Protein AF-M0KXE2-F1 (afdb_monomer_lite)

Sequence (185 aa):
MSGYRAAFRSIYHDYIGEPDKERDIYVGFGLFFAGITLTIVGFCLFLYSNVLESGSPLYWQIREVALVVGFVGLPSVLLSVVVLLPVGFKTRVVSGAGTLFCLAATIILVDVFPYAWTTSEGINGSVWTISVYATGLVTVVASTGAALVAHYLERATTSSESAEAVESSESESESVSKADVDSDI

Organism: NCBI:txid662475

Radius of gyration: 27.33 Å; chains: 1; bounding box: 71×36×96 Å

Foldseek 3Di:
DPVVVVVVVVVCCVVDPPDPLVVLLCLLVVLQVQLVVLLVQLVVLCVVLVVDDPPDPVSQVSNLSSVLSNLLSVLSNLLSLVSNDPFDPVLNVQSVQLSVLSVVLSVLSVVCPPPQCADPDDDRSVVVSVVSSVSSVCSSVVSSVVRVVVVVVVVVVVVVVVVVVVVVVVVVVVVVVVVVVVVPD

InterPro do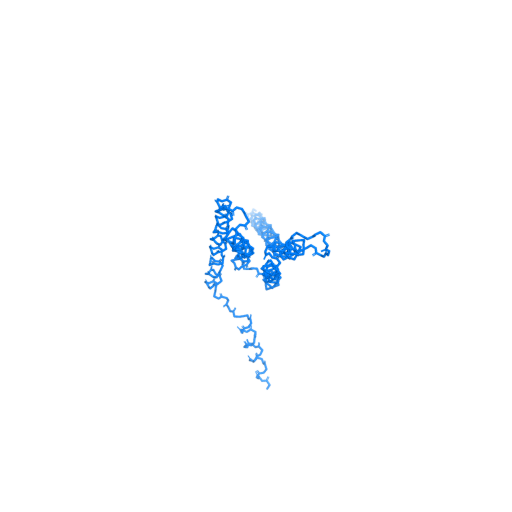mains:
  IPR055563 Cell division protein A, N-terminal domain [PF23600] (9-156)

Structure (mmCIF, N/CA/C/O backbone):
data_AF-M0KXE2-F1
#
_entry.id   AF-M0KXE2-F1
#
loop_
_atom_site.group_PDB
_atom_site.id
_atom_site.type_symbol
_atom_site.label_atom_id
_atom_site.label_alt_id
_atom_site.label_comp_id
_atom_site.label_asym_id
_atom_site.label_entity_id
_atom_site.label_seq_id
_atom_site.pdbx_PDB_ins_code
_atom_site.Cartn_x
_atom_site.Cartn_y
_atom_site.Cartn_z
_atom_site.occupancy
_atom_site.B_iso_or_equiv
_atom_site.auth_seq_id
_atom_site.auth_comp_id
_atom_site.auth_asym_id
_atom_site.auth_atom_id
_atom_site.pdbx_PDB_model_num
ATOM 1 N N . MET A 1 1 ? -48.222 -12.127 13.840 1.00 52.78 1 MET A N 1
ATOM 2 C CA . MET A 1 1 ? -47.319 -11.041 13.383 1.00 52.78 1 MET A CA 1
ATOM 3 C C . MET A 1 1 ? -45.970 -11.035 14.138 1.00 52.78 1 MET A C 1
ATOM 5 O O . MET A 1 1 ? -45.461 -9.972 14.462 1.00 52.78 1 MET A O 1
ATOM 9 N N . SER A 1 2 ? -45.346 -12.194 14.413 1.00 58.25 2 SER A N 1
ATOM 10 C CA . SER A 1 2 ? -44.085 -12.281 15.191 1.00 58.25 2 SER A CA 1
ATOM 11 C C . SER A 1 2 ? -42.835 -12.629 14.363 1.00 58.25 2 SER A C 1
ATOM 13 O O . SER A 1 2 ? -41.725 -12.484 14.866 1.00 58.25 2 SER A O 1
ATOM 15 N N . GLY A 1 3 ? -42.983 -13.032 13.093 1.00 61.50 3 GLY A N 1
ATOM 16 C CA . GLY A 1 3 ? -41.858 -13.467 12.248 1.00 61.50 3 GLY A CA 1
ATOM 17 C C . GLY A 1 3 ? -40.937 -12.337 11.772 1.00 61.50 3 GLY A C 1
ATOM 18 O O . GLY A 1 3 ? -39.724 -12.513 11.718 1.00 61.50 3 GLY A O 1
ATOM 19 N N . TYR A 1 4 ? -41.482 -11.142 11.513 1.00 65.50 4 TYR A N 1
ATOM 20 C CA . TYR A 1 4 ? -40.691 -10.010 11.009 1.00 65.50 4 TYR A CA 1
ATOM 21 C C . TYR A 1 4 ? -39.664 -9.495 12.021 1.00 65.50 4 TYR A C 1
ATOM 23 O O . TYR A 1 4 ? -38.564 -9.127 11.635 1.00 65.50 4 TYR A O 1
ATOM 31 N N . ARG A 1 5 ? -39.978 -9.521 13.323 1.00 66.44 5 ARG A N 1
ATOM 32 C CA . ARG A 1 5 ? -39.042 -9.097 14.379 1.00 66.44 5 ARG A CA 1
ATOM 33 C C . ARG A 1 5 ? -37.873 -10.067 14.558 1.00 66.44 5 ARG A C 1
ATOM 35 O O . ARG A 1 5 ? -36.781 -9.626 14.899 1.00 66.44 5 ARG A O 1
ATOM 42 N N . ALA A 1 6 ? -38.095 -11.360 14.322 1.00 65.56 6 ALA A N 1
ATOM 43 C CA . ALA A 1 6 ? -37.052 -12.380 14.386 1.00 65.56 6 ALA A CA 1
ATOM 44 C C . ALA A 1 6 ? -36.114 -12.301 13.174 1.00 65.56 6 ALA A C 1
ATOM 46 O O . ALA A 1 6 ? -34.904 -12.332 13.355 1.00 65.56 6 ALA A O 1
ATOM 47 N N . ALA A 1 7 ? -36.659 -12.091 11.972 1.00 71.19 7 ALA A N 1
ATOM 48 C CA . ALA A 1 7 ? -35.863 -11.877 10.763 1.00 71.19 7 ALA A CA 1
ATOM 49 C C . ALA A 1 7 ? -35.069 -10.560 10.815 1.00 71.19 7 ALA A C 1
ATOM 51 O O . ALA A 1 7 ? -33.906 -10.516 10.433 1.00 71.19 7 ALA A O 1
ATOM 52 N N . PHE A 1 8 ? -35.657 -9.486 11.356 1.00 66.44 8 PHE A N 1
ATOM 53 C CA . PHE A 1 8 ? -34.925 -8.232 11.550 1.00 66.44 8 PHE A CA 1
ATOM 54 C C . PHE A 1 8 ? -33.814 -8.382 12.590 1.00 66.44 8 PHE A C 1
ATOM 56 O O . PHE A 1 8 ? -32.735 -7.840 12.405 1.00 66.44 8 PHE A O 1
ATOM 63 N N . ARG A 1 9 ? -34.053 -9.141 13.669 1.00 63.09 9 ARG A N 1
ATOM 64 C CA . ARG A 1 9 ? -33.033 -9.441 14.679 1.00 63.09 9 ARG A CA 1
ATOM 65 C C . ARG A 1 9 ? -31.929 -10.339 14.124 1.00 63.09 9 ARG A C 1
ATOM 67 O O . ARG A 1 9 ? -30.783 -10.101 14.464 1.00 63.09 9 ARG A O 1
ATOM 74 N N . SER A 1 10 ? -32.242 -11.321 13.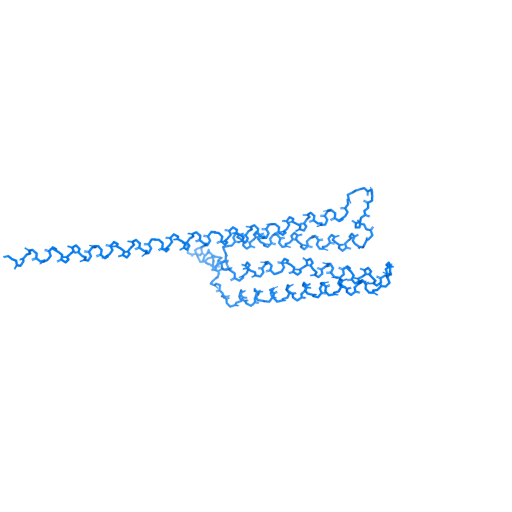276 1.00 64.94 10 SER A N 1
ATOM 75 C CA . SER A 1 10 ? -31.222 -12.169 12.650 1.00 64.94 10 SER A CA 1
ATOM 76 C C . SER A 1 10 ? -30.396 -11.390 11.637 1.00 64.94 10 SER A C 1
ATOM 78 O O . SER A 1 10 ? -29.191 -11.538 11.639 1.00 64.94 10 SER A O 1
ATOM 80 N N . ILE A 1 11 ? -31.004 -10.493 10.853 1.00 64.75 11 ILE A N 1
ATOM 81 C CA . ILE A 1 11 ? -30.277 -9.593 9.943 1.00 64.75 11 ILE A CA 1
ATOM 82 C C . ILE A 1 11 ? -29.440 -8.581 10.733 1.00 64.75 11 ILE A C 1
ATOM 84 O O . ILE A 1 11 ? -28.300 -8.312 10.373 1.00 64.75 11 ILE A O 1
ATOM 88 N N . TYR A 1 12 ? -29.974 -8.048 11.835 1.00 51.84 12 TYR A N 1
ATOM 89 C CA . TYR A 1 12 ? -29.231 -7.165 12.733 1.00 51.84 12 TYR A CA 1
ATOM 90 C C . TYR A 1 12 ? -28.052 -7.906 13.371 1.00 51.84 12 TYR A C 1
ATOM 92 O O . TYR A 1 12 ? -26.977 -7.345 13.428 1.00 51.84 12 TYR A O 1
ATOM 100 N N . HIS A 1 13 ? -28.208 -9.168 13.772 1.00 57.84 13 HIS A N 1
ATOM 101 C CA . HIS A 1 13 ? -27.151 -9.989 14.373 1.00 57.84 13 HIS A CA 1
ATOM 102 C C . HIS A 1 13 ? -26.169 -10.587 13.340 1.00 57.84 13 HIS A C 1
ATOM 104 O O . HIS A 1 13 ? -25.034 -10.886 13.694 1.00 57.84 13 HIS A O 1
ATOM 110 N N . ASP A 1 14 ? -26.573 -10.736 12.074 1.00 60.03 14 ASP A N 1
ATOM 111 C CA . ASP A 1 14 ? -25.697 -11.122 10.952 1.00 60.03 14 ASP A CA 1
ATOM 112 C C . ASP A 1 14 ? -24.805 -9.954 10.511 1.00 60.03 14 ASP A C 1
ATOM 114 O O . ASP A 1 14 ? -23.656 -10.153 10.128 1.00 60.03 14 ASP A O 1
ATOM 118 N N . TYR A 1 15 ? -25.320 -8.719 10.570 1.00 51.62 15 TYR A N 1
ATOM 119 C CA . TYR A 1 15 ? -24.557 -7.511 10.225 1.00 51.62 15 TYR A CA 1
ATOM 120 C C . TYR A 1 15 ? -23.844 -6.874 11.428 1.00 51.62 15 TYR A C 1
ATOM 122 O O . TYR A 1 15 ? -22.839 -6.185 11.263 1.00 51.62 15 TYR A O 1
ATOM 130 N N . ILE A 1 16 ? -24.372 -7.094 12.631 1.00 52.53 16 ILE A N 1
ATOM 131 C CA . ILE A 1 16 ? -23.887 -6.608 13.930 1.00 52.53 16 ILE A CA 1
ATOM 132 C C . ILE A 1 16 ? -23.747 -7.842 14.827 1.00 52.53 16 ILE A C 1
ATOM 134 O O . ILE A 1 16 ? -24.373 -7.970 15.876 1.00 52.53 16 ILE A O 1
ATOM 138 N N . GLY A 1 17 ? -22.973 -8.817 14.357 1.00 43.41 17 GLY A N 1
ATOM 139 C CA . GLY A 1 17 ? -22.468 -9.871 15.225 1.00 43.41 17 GLY A CA 1
ATOM 140 C C . GLY A 1 17 ? -21.544 -9.245 16.265 1.00 43.41 17 GLY A C 1
ATOM 141 O O . GLY A 1 17 ? -20.822 -8.293 15.955 1.00 43.41 17 GLY A O 1
ATOM 142 N N . GLU A 1 18 ? -21.574 -9.758 17.494 1.00 51.75 18 GLU A N 1
ATOM 143 C CA . GLU A 1 18 ? -20.536 -9.479 18.486 1.00 51.75 18 GLU A CA 1
ATOM 144 C C . GLU A 1 18 ? -19.174 -9.711 17.819 1.00 51.75 18 GLU A C 1
ATOM 146 O O . GLU A 1 18 ? -18.914 -10.816 17.334 1.00 51.75 18 GLU A O 1
ATOM 151 N N . PRO A 1 19 ? -18.326 -8.679 17.681 1.00 53.19 19 PRO A N 1
ATOM 152 C CA . PRO A 1 19 ? -17.064 -8.870 17.005 1.00 53.19 19 PRO A CA 1
ATOM 153 C C . PRO A 1 19 ? -16.212 -9.796 17.865 1.00 53.19 19 PRO A C 1
ATOM 155 O O . PRO A 1 19 ? -15.865 -9.445 18.996 1.00 53.19 19 PRO A O 1
ATOM 158 N N . ASP A 1 20 ? -15.840 -10.946 17.302 1.00 54.06 20 ASP A N 1
ATOM 159 C CA . ASP A 1 20 ? -14.637 -11.684 17.677 1.00 54.06 20 ASP A CA 1
ATOM 160 C C . ASP A 1 20 ? -13.460 -10.707 17.576 1.00 54.06 20 ASP A C 1
ATOM 162 O O . ASP A 1 20 ? -12.794 -10.606 16.543 1.00 54.06 20 ASP A O 1
ATOM 166 N N . LYS A 1 21 ? -13.225 -9.937 18.646 1.00 62.97 21 LYS A N 1
ATOM 167 C CA . LYS A 1 21 ? -12.117 -8.980 18.762 1.00 62.97 21 LYS A CA 1
ATOM 168 C C . LYS A 1 21 ? -10.798 -9.647 18.373 1.00 62.97 21 LYS A C 1
ATOM 170 O O . LYS A 1 21 ? -9.933 -9.007 17.792 1.00 62.97 21 LYS A O 1
ATOM 175 N N . GLU A 1 22 ? -10.677 -10.945 18.637 1.00 66.12 22 GLU A N 1
ATOM 176 C CA . GLU A 1 22 ? -9.523 -11.769 18.293 1.00 66.12 22 GLU A CA 1
ATOM 177 C C . GLU A 1 22 ? -9.253 -11.841 16.781 1.00 66.12 22 GLU A C 1
ATOM 179 O O . GLU A 1 22 ? -8.107 -11.678 16.365 1.00 66.12 22 GLU A O 1
ATOM 184 N N . ARG A 1 23 ? -10.272 -12.012 15.926 1.00 74.50 23 ARG A N 1
ATOM 185 C CA . ARG A 1 23 ? -10.073 -12.109 14.466 1.00 74.50 23 ARG A CA 1
ATOM 186 C C . ARG A 1 23 ? -9.542 -10.805 13.881 1.00 74.50 23 ARG A C 1
ATOM 188 O O . ARG A 1 23 ? -8.607 -10.832 13.082 1.00 74.50 23 ARG A O 1
ATOM 195 N N . ASP A 1 24 ? -10.125 -9.679 14.280 1.00 79.38 24 ASP A N 1
ATOM 196 C CA . ASP A 1 24 ? -9.704 -8.358 13.806 1.00 79.38 24 ASP A CA 1
ATOM 197 C C . ASP A 1 24 ? -8.254 -8.069 14.242 1.00 79.38 24 ASP A C 1
ATOM 199 O O . ASP A 1 24 ? -7.469 -7.526 13.466 1.00 79.38 24 ASP A O 1
ATOM 203 N N . ILE A 1 25 ? -7.851 -8.538 15.431 1.00 82.38 25 ILE A N 1
ATOM 204 C CA . ILE A 1 25 ? -6.462 -8.475 15.902 1.00 82.38 25 ILE A CA 1
ATOM 205 C C . ILE A 1 25 ? -5.527 -9.260 14.968 1.00 82.38 25 ILE A C 1
ATOM 207 O O . ILE A 1 25 ? -4.525 -8.706 14.513 1.00 82.38 25 ILE A O 1
ATOM 211 N N . TYR A 1 26 ? -5.841 -10.516 14.632 1.00 86.69 26 TYR A N 1
ATOM 212 C CA . TYR A 1 26 ? -4.991 -11.323 13.745 1.00 86.69 26 TYR A CA 1
ATOM 213 C C . TYR A 1 26 ? -4.912 -10.764 12.323 1.00 86.69 26 TYR A C 1
ATOM 215 O O . TYR A 1 26 ? -3.827 -10.727 11.742 1.00 86.69 26 TYR A O 1
ATOM 223 N N . VAL A 1 27 ? -6.035 -10.304 11.765 1.00 88.25 27 VAL A N 1
ATOM 224 C CA . VAL A 1 27 ? -6.072 -9.693 10.427 1.00 88.25 27 VAL A CA 1
ATOM 225 C C . VAL A 1 27 ? -5.270 -8.395 10.416 1.00 88.25 27 VAL A C 1
ATOM 227 O O . VAL A 1 27 ? -4.459 -8.182 9.516 1.00 88.25 27 VAL A O 1
ATOM 230 N N . GLY A 1 28 ? -5.442 -7.558 11.439 1.00 89.44 28 GLY A N 1
ATOM 231 C CA . GLY A 1 28 ? -4.690 -6.326 11.616 1.00 89.44 28 GLY A CA 1
ATOM 232 C C . GLY A 1 28 ? -3.185 -6.574 11.718 1.00 89.44 28 GLY A C 1
ATOM 233 O O . GLY A 1 28 ? -2.420 -6.047 10.915 1.00 89.44 28 GLY A O 1
ATOM 234 N N . PHE A 1 29 ? -2.738 -7.435 12.634 1.00 91.56 29 PHE A N 1
ATOM 235 C CA . PHE A 1 29 ? -1.316 -7.779 12.740 1.00 91.56 29 PHE A CA 1
ATOM 236 C C . PHE A 1 29 ? -0.771 -8.430 11.465 1.00 91.56 29 PHE A C 1
ATOM 238 O O . PHE A 1 29 ? 0.327 -8.085 11.028 1.00 91.56 29 PHE A O 1
ATOM 245 N N . GLY A 1 30 ? -1.536 -9.320 10.832 1.00 93.56 30 GLY A N 1
ATOM 246 C CA . GLY A 1 30 ? -1.164 -9.946 9.566 1.00 93.56 30 GLY A CA 1
ATOM 247 C C . GLY A 1 30 ? -0.926 -8.918 8.459 1.00 93.56 30 GLY A C 1
ATOM 248 O O . GLY A 1 30 ? 0.134 -8.931 7.837 1.00 93.56 30 GLY A O 1
ATOM 249 N N . LEU A 1 31 ? -1.862 -7.982 8.262 1.00 93.75 31 LEU A N 1
ATOM 250 C CA . LEU A 1 31 ? -1.743 -6.880 7.296 1.00 93.75 31 LEU A CA 1
ATOM 251 C C . LEU A 1 31 ? -0.556 -5.962 7.599 1.00 93.75 31 LEU A C 1
ATOM 253 O O . LEU A 1 31 ? 0.107 -5.496 6.669 1.00 93.75 31 LEU A O 1
ATOM 257 N N . PHE A 1 32 ? -0.280 -5.712 8.880 1.00 95.31 32 PHE A N 1
ATOM 258 C CA . PHE A 1 32 ? 0.827 -4.865 9.308 1.00 95.31 32 PHE A CA 1
ATOM 259 C C . PHE A 1 32 ? 2.174 -5.499 8.961 1.00 95.31 32 PHE A C 1
ATOM 261 O O . PHE A 1 32 ? 2.984 -4.897 8.255 1.00 95.31 32 PHE A O 1
ATOM 268 N N . PHE A 1 33 ? 2.405 -6.734 9.417 1.00 96.81 33 PHE A N 1
ATOM 269 C CA . PHE A 1 33 ? 3.660 -7.435 9.163 1.00 96.81 33 PHE A CA 1
ATOM 270 C C . PHE A 1 33 ? 3.839 -7.733 7.678 1.00 96.81 33 PHE A C 1
ATOM 272 O O . PHE A 1 33 ? 4.907 -7.456 7.142 1.00 96.81 33 PHE A O 1
ATOM 279 N N . ALA A 1 34 ? 2.793 -8.195 6.986 1.00 96.56 34 ALA A N 1
ATOM 280 C CA . ALA A 1 34 ? 2.844 -8.389 5.541 1.00 96.56 34 ALA A CA 1
ATOM 281 C C . ALA A 1 34 ? 3.167 -7.076 4.815 1.00 96.56 34 ALA A C 1
ATOM 283 O O . ALA A 1 34 ? 4.061 -7.050 3.977 1.00 96.56 34 ALA A O 1
ATOM 284 N N . GLY A 1 35 ? 2.505 -5.973 5.174 1.00 96.69 35 GLY A N 1
ATOM 285 C CA . GLY A 1 35 ? 2.732 -4.665 4.563 1.00 96.69 35 GLY A CA 1
ATOM 286 C C . GLY A 1 35 ? 4.158 -4.144 4.763 1.00 96.69 35 GLY A C 1
ATOM 287 O O . GLY A 1 35 ? 4.788 -3.683 3.808 1.00 96.69 35 GLY A O 1
ATOM 288 N N . ILE A 1 36 ? 4.706 -4.268 5.976 1.00 97.56 36 ILE A N 1
ATOM 289 C CA . ILE A 1 36 ? 6.097 -3.892 6.266 1.00 97.56 36 ILE A CA 1
ATOM 290 C C . ILE A 1 36 ? 7.071 -4.796 5.515 1.00 97.56 36 ILE A C 1
ATOM 292 O O . ILE A 1 36 ? 7.996 -4.291 4.882 1.00 97.56 36 ILE A O 1
ATOM 296 N N . THR A 1 37 ? 6.865 -6.115 5.543 1.00 98.19 37 THR A N 1
ATOM 297 C CA . THR A 1 37 ? 7.718 -7.065 4.824 1.00 98.19 37 THR A CA 1
ATOM 298 C C . THR A 1 37 ? 7.717 -6.775 3.330 1.00 98.19 37 THR A C 1
ATOM 300 O O . THR A 1 37 ? 8.792 -6.685 2.746 1.00 98.19 37 THR A O 1
ATOM 303 N N . LEU A 1 38 ? 6.547 -6.554 2.722 1.00 97.81 38 LEU A N 1
ATOM 304 C CA . LEU A 1 38 ? 6.439 -6.141 1.325 1.00 97.81 38 LEU A CA 1
ATOM 305 C C . LEU A 1 38 ? 7.229 -4.848 1.101 1.00 97.81 38 LEU A C 1
ATOM 307 O O . LEU A 1 38 ? 8.122 -4.821 0.268 1.00 97.81 38 LEU A O 1
ATOM 311 N N . THR A 1 39 ? 7.009 -3.807 1.902 1.00 97.31 39 THR A N 1
ATOM 312 C CA . THR A 1 39 ? 7.720 -2.525 1.744 1.00 97.31 39 THR A CA 1
ATOM 313 C C . THR A 1 39 ? 9.245 -2.688 1.801 1.00 97.31 39 THR A C 1
ATOM 315 O O . THR A 1 39 ? 9.954 -2.146 0.952 1.00 97.31 39 THR A O 1
ATOM 318 N N . ILE A 1 40 ? 9.757 -3.473 2.754 1.00 98.19 40 ILE A N 1
ATOM 319 C CA . ILE A 1 40 ? 11.192 -3.763 2.882 1.00 98.19 40 ILE A CA 1
ATOM 320 C C . ILE A 1 40 ? 11.698 -4.541 1.664 1.00 98.19 40 ILE A C 1
ATOM 322 O O . ILE A 1 40 ? 12.712 -4.169 1.080 1.00 98.19 40 ILE A O 1
ATOM 326 N N . VAL A 1 41 ? 10.989 -5.595 1.252 1.00 98.25 41 VAL A N 1
ATOM 327 C CA . VAL A 1 41 ? 11.355 -6.410 0.085 1.00 98.25 41 VAL A CA 1
ATOM 328 C C . VAL A 1 41 ? 11.363 -5.562 -1.184 1.00 98.25 41 VAL A C 1
ATOM 330 O O . VAL A 1 41 ? 12.333 -5.610 -1.934 1.00 98.25 41 VAL A O 1
ATOM 333 N N . GLY A 1 42 ? 10.336 -4.741 -1.406 1.00 97.62 42 GLY A N 1
ATOM 334 C CA . GLY A 1 42 ? 10.254 -3.824 -2.539 1.00 97.62 42 GLY A CA 1
ATOM 335 C C . GLY A 1 42 ? 11.419 -2.836 -2.549 1.00 97.62 42 GLY A C 1
ATOM 336 O O . GLY A 1 42 ? 12.081 -2.672 -3.571 1.00 97.62 42 GLY A O 1
ATOM 337 N N . PHE A 1 43 ? 11.752 -2.249 -1.397 1.00 97.81 43 PHE A N 1
ATOM 338 C CA . PHE A 1 43 ? 12.914 -1.371 -1.269 1.00 97.81 43 PHE A CA 1
ATOM 339 C C . PHE A 1 43 ? 14.232 -2.096 -1.585 1.00 97.81 43 PHE A C 1
ATOM 341 O O . PHE A 1 43 ? 15.035 -1.600 -2.376 1.00 97.81 43 PHE A O 1
ATOM 348 N N . CYS A 1 44 ? 14.447 -3.297 -1.043 1.00 98.25 44 CYS A N 1
ATOM 349 C CA . CYS A 1 44 ? 15.635 -4.102 -1.328 1.00 98.25 44 CYS A CA 1
ATOM 350 C C . CYS A 1 44 ? 15.737 -4.499 -2.807 1.00 98.25 44 CYS A C 1
ATOM 352 O O . CYS A 1 44 ? 16.818 -4.396 -3.385 1.00 98.25 44 CYS A O 1
ATOM 354 N N . LEU A 1 45 ? 14.632 -4.908 -3.438 1.00 97.88 45 LEU A N 1
ATOM 355 C CA . LEU A 1 45 ? 14.582 -5.229 -4.868 1.00 97.88 45 LEU A CA 1
ATOM 356 C C . LEU A 1 45 ? 14.880 -4.000 -5.726 1.00 97.88 45 LEU A C 1
ATOM 358 O O . LEU A 1 45 ? 15.630 -4.088 -6.697 1.00 97.88 45 LEU A O 1
ATOM 362 N N . PHE A 1 46 ? 14.353 -2.836 -5.343 1.00 96.56 46 PHE A N 1
ATOM 363 C CA . PHE A 1 46 ? 14.655 -1.586 -6.023 1.00 96.56 46 PHE A CA 1
ATOM 364 C C . PHE A 1 46 ? 16.149 -1.272 -5.949 1.00 96.56 46 PHE A C 1
ATOM 366 O O . PHE A 1 46 ? 16.758 -0.975 -6.975 1.00 96.56 46 PHE A O 1
ATOM 373 N N . LEU A 1 47 ? 16.763 -1.378 -4.766 1.00 97.12 47 LEU A N 1
ATOM 374 C CA . LEU A 1 47 ? 18.204 -1.183 -4.606 1.00 97.12 47 LEU A CA 1
ATOM 375 C C . LEU A 1 47 ? 18.999 -2.184 -5.445 1.00 97.12 47 LEU A C 1
ATOM 377 O O . LEU A 1 47 ? 19.887 -1.769 -6.189 1.00 97.12 47 LEU A O 1
ATOM 381 N N . TYR A 1 48 ? 18.624 -3.463 -5.390 1.00 96.56 48 TYR A N 1
ATOM 382 C CA . TYR A 1 48 ? 19.244 -4.524 -6.176 1.00 96.56 48 TYR A CA 1
ATOM 383 C C . TYR A 1 48 ? 19.186 -4.224 -7.676 1.00 96.56 48 TYR A C 1
ATOM 385 O O . TYR A 1 48 ? 20.202 -4.377 -8.347 1.00 96.56 48 TYR A O 1
ATOM 393 N N . SER A 1 49 ? 18.065 -3.686 -8.182 1.00 94.69 49 SER A N 1
ATOM 394 C CA . SER A 1 49 ? 17.917 -3.314 -9.598 1.00 94.69 49 SER A CA 1
ATOM 395 C C . SER A 1 49 ? 19.020 -2.378 -10.104 1.00 94.69 49 SER A C 1
ATOM 397 O O . SER A 1 49 ? 19.408 -2.474 -11.260 1.00 94.69 49 SER A O 1
ATOM 399 N N . ASN A 1 50 ? 19.586 -1.516 -9.249 1.00 93.31 50 ASN A N 1
ATOM 400 C CA . ASN A 1 50 ? 20.630 -0.568 -9.655 1.00 93.31 50 ASN A CA 1
ATOM 401 C C . ASN A 1 50 ? 22.022 -1.208 -9.807 1.00 93.31 50 ASN A C 1
ATOM 403 O O . ASN A 1 50 ? 22.930 -0.555 -10.310 1.00 93.31 50 ASN A O 1
ATOM 407 N N . VAL A 1 51 ? 22.201 -2.461 -9.377 1.00 94.69 51 VAL A N 1
ATOM 408 C CA . VAL A 1 51 ? 23.441 -3.231 -9.580 1.00 94.69 51 VAL A CA 1
ATOM 409 C C . VAL A 1 51 ? 23.414 -3.987 -10.917 1.00 94.69 51 VAL A C 1
ATOM 411 O O . VAL A 1 51 ? 24.460 -4.404 -11.410 1.00 94.69 51 VAL A O 1
ATOM 414 N N . LEU A 1 52 ? 22.233 -4.159 -11.524 1.00 93.50 52 LEU A N 1
ATOM 415 C CA . LEU A 1 52 ? 22.098 -4.778 -12.842 1.00 93.50 52 LEU A CA 1
ATOM 416 C C . LEU A 1 52 ? 22.497 -3.818 -13.966 1.00 93.50 52 LEU A C 1
ATOM 418 O O . LEU A 1 52 ? 22.465 -2.595 -13.826 1.00 93.50 52 LEU A O 1
ATOM 422 N N . GLU A 1 53 ? 22.818 -4.399 -15.123 1.00 93.88 53 GLU A N 1
ATOM 423 C CA . GLU A 1 53 ? 23.055 -3.643 -16.347 1.00 93.88 53 GLU A CA 1
ATOM 424 C C . GLU A 1 53 ? 21.819 -2.803 -16.699 1.00 93.88 53 GLU A C 1
ATOM 426 O O . GLU A 1 53 ? 20.711 -3.324 -16.887 1.00 93.88 53 GLU A O 1
ATOM 431 N N . SER A 1 54 ? 22.023 -1.487 -16.764 1.00 90.44 54 SER A N 1
ATOM 432 C CA . SER A 1 54 ? 20.961 -0.520 -17.027 1.00 90.44 54 SER A CA 1
ATOM 433 C C . SER A 1 54 ? 20.342 -0.758 -18.400 1.00 90.44 54 SER A C 1
ATOM 435 O O . SER A 1 54 ? 21.043 -0.862 -19.400 1.00 90.44 54 SER A O 1
ATOM 437 N N . GLY A 1 55 ? 19.011 -0.829 -18.446 1.00 87.38 55 GLY A N 1
ATOM 438 C CA . GLY A 1 55 ? 18.265 -1.070 -19.682 1.00 87.38 55 GLY A CA 1
ATOM 439 C C . GLY A 1 55 ? 18.098 -2.546 -20.059 1.00 87.38 55 GLY A C 1
ATOM 440 O O . GLY A 1 55 ? 17.349 -2.835 -20.990 1.00 87.38 55 GLY A O 1
ATOM 441 N N . SER A 1 56 ? 18.724 -3.482 -19.334 1.00 92.81 56 SER A N 1
ATOM 442 C CA . SER A 1 56 ? 18.505 -4.917 -19.552 1.00 92.81 56 SER A CA 1
ATOM 443 C C . SER A 1 56 ? 17.058 -5.341 -19.222 1.00 92.81 56 SER A C 1
ATOM 445 O O . SER A 1 56 ? 16.389 -4.701 -18.405 1.00 92.81 56 SER A O 1
ATOM 447 N N . PRO A 1 57 ? 16.543 -6.443 -19.801 1.00 93.06 57 PRO A N 1
ATOM 448 C CA . PRO A 1 57 ? 15.204 -6.938 -19.468 1.00 93.06 57 PRO A CA 1
ATOM 449 C C . PRO A 1 57 ? 15.026 -7.246 -17.974 1.00 93.06 57 PRO A C 1
ATOM 451 O O . PRO A 1 57 ? 14.019 -6.870 -17.379 1.00 93.06 57 PRO A O 1
ATOM 454 N N . LEU A 1 58 ? 16.032 -7.871 -17.347 1.00 93.69 58 LEU A N 1
ATOM 455 C CA . LEU A 1 58 ? 16.006 -8.179 -15.913 1.00 93.69 58 LEU A CA 1
ATOM 456 C C . LEU A 1 58 ? 16.011 -6.918 -15.042 1.00 93.69 58 LEU A C 1
ATOM 458 O O . LEU A 1 58 ? 15.340 -6.896 -14.012 1.00 93.69 58 LEU A O 1
ATOM 462 N N . TYR A 1 59 ? 16.726 -5.865 -15.455 1.00 94.44 59 TYR A N 1
ATOM 463 C CA . TYR A 1 59 ? 16.709 -4.572 -14.768 1.00 94.44 59 TYR A CA 1
ATOM 464 C C . TYR A 1 59 ? 15.279 -4.028 -14.642 1.00 94.44 59 TYR A C 1
ATOM 466 O O . TYR A 1 59 ? 14.858 -3.648 -13.549 1.00 94.44 59 TYR A O 1
ATOM 474 N N . TRP A 1 60 ? 14.510 -4.045 -15.735 1.00 94.56 60 TRP A N 1
ATOM 475 C CA . TRP A 1 60 ? 13.136 -3.541 -15.737 1.00 94.56 60 TRP A CA 1
ATOM 476 C C . TRP A 1 60 ? 12.173 -4.436 -14.959 1.00 94.56 60 TRP A C 1
ATOM 478 O O . TRP A 1 60 ? 11.398 -3.919 -14.159 1.00 94.56 60 TRP A O 1
ATOM 488 N N . GLN A 1 61 ? 12.273 -5.758 -15.114 1.00 95.19 61 GLN A N 1
ATOM 489 C CA . GLN A 1 61 ? 11.416 -6.712 -14.402 1.00 95.19 61 GLN A CA 1
ATOM 490 C C . GLN A 1 61 ? 11.573 -6.615 -12.881 1.00 95.19 61 GLN A C 1
ATOM 492 O O . GLN A 1 61 ? 10.586 -6.535 -12.153 1.00 95.19 61 GLN A O 1
ATOM 497 N N . ILE A 1 62 ? 12.812 -6.574 -12.379 1.00 96.56 62 ILE A N 1
ATOM 498 C CA . ILE A 1 62 ? 13.063 -6.454 -10.935 1.00 96.56 62 ILE A CA 1
ATOM 499 C C . ILE A 1 62 ? 12.507 -5.133 -10.403 1.00 96.56 62 ILE A C 1
ATOM 501 O O . ILE A 1 62 ? 11.964 -5.084 -9.300 1.00 96.56 62 ILE A O 1
ATOM 505 N N . ARG A 1 63 ? 12.624 -4.059 -11.187 1.00 96.00 63 ARG A N 1
ATOM 506 C CA . ARG A 1 63 ? 12.150 -2.733 -10.798 1.00 96.00 63 ARG A CA 1
ATOM 507 C C . ARG A 1 63 ? 10.627 -2.642 -10.793 1.00 96.00 63 ARG A C 1
ATOM 509 O O . ARG A 1 63 ? 10.074 -2.032 -9.887 1.00 96.00 63 ARG A O 1
ATOM 516 N N . GLU A 1 64 ? 9.959 -3.288 -11.739 1.00 96.06 64 GLU A N 1
ATOM 517 C CA . GLU A 1 64 ? 8.502 -3.408 -11.756 1.00 96.06 64 GLU A CA 1
ATOM 518 C C . GLU A 1 64 ? 7.999 -4.147 -10.511 1.00 96.06 64 GLU A C 1
ATOM 520 O O . GLU A 1 64 ? 7.179 -3.610 -9.768 1.00 96.06 64 GLU A O 1
ATOM 525 N N . VAL A 1 65 ? 8.571 -5.320 -10.205 1.00 97.44 65 VAL A N 1
ATOM 526 C CA . VAL A 1 65 ? 8.223 -6.085 -8.996 1.00 97.44 65 VAL A CA 1
ATOM 527 C C . VAL A 1 65 ? 8.481 -5.257 -7.738 1.00 97.44 65 VAL A C 1
ATOM 529 O O . VAL A 1 65 ? 7.642 -5.222 -6.840 1.00 97.44 65 VAL A O 1
ATOM 532 N N . ALA A 1 66 ? 9.608 -4.547 -7.676 1.00 97.25 66 ALA A N 1
ATOM 533 C CA . ALA A 1 66 ? 9.927 -3.664 -6.562 1.00 97.25 66 ALA A CA 1
ATOM 534 C C . ALA A 1 66 ? 8.857 -2.579 -6.347 1.00 97.25 66 ALA A C 1
ATOM 536 O O . ALA A 1 66 ? 8.438 -2.339 -5.212 1.00 97.25 66 ALA A O 1
ATOM 537 N N . LEU A 1 67 ? 8.397 -1.947 -7.432 1.00 96.38 67 LEU A N 1
ATOM 538 C CA . LEU A 1 67 ? 7.366 -0.913 -7.389 1.00 96.38 67 LEU A CA 1
ATOM 539 C C . LEU A 1 67 ? 6.003 -1.493 -6.997 1.00 96.38 67 LEU A C 1
ATOM 541 O O . LEU A 1 67 ? 5.365 -0.943 -6.106 1.00 96.38 67 LEU A O 1
ATOM 545 N N . VAL A 1 68 ? 5.586 -2.621 -7.580 1.00 97.75 68 VAL A N 1
ATOM 546 C CA . VAL A 1 68 ? 4.316 -3.295 -7.249 1.00 97.75 68 VAL A CA 1
ATOM 547 C C . VAL A 1 68 ? 4.268 -3.661 -5.770 1.00 97.75 68 VAL A C 1
ATOM 549 O O . VAL A 1 68 ? 3.325 -3.315 -5.060 1.00 97.75 68 VAL A O 1
ATOM 552 N N . VAL A 1 69 ? 5.319 -4.315 -5.278 1.00 97.56 69 VAL A N 1
ATOM 553 C CA . VAL A 1 69 ? 5.418 -4.724 -3.877 1.00 97.56 69 VAL A CA 1
ATOM 554 C C . VAL A 1 69 ? 5.412 -3.495 -2.952 1.00 97.56 69 VAL A C 1
ATOM 556 O O . VAL A 1 69 ? 4.743 -3.511 -1.918 1.00 97.56 69 VAL A O 1
ATOM 559 N N . GLY A 1 70 ? 6.086 -2.404 -3.333 1.00 95.88 70 GLY A N 1
ATOM 560 C CA . GLY A 1 70 ? 6.056 -1.141 -2.590 1.00 95.88 70 GLY A CA 1
ATOM 561 C C . GLY A 1 70 ? 4.675 -0.469 -2.568 1.00 95.88 70 GLY A C 1
ATOM 562 O O . GLY A 1 70 ? 4.231 -0.012 -1.513 1.00 95.88 70 GLY A O 1
ATOM 563 N N . PHE A 1 71 ? 3.974 -0.449 -3.705 1.00 97.00 71 PHE A N 1
ATOM 564 C CA . PHE A 1 71 ? 2.634 0.134 -3.849 1.00 97.00 71 PHE A CA 1
ATOM 565 C C . PHE A 1 71 ? 1.569 -0.644 -3.071 1.00 97.00 71 PHE A C 1
ATOM 567 O O . PHE A 1 71 ? 0.609 -0.047 -2.592 1.00 97.00 71 PHE A O 1
ATOM 574 N N . VAL A 1 72 ? 1.733 -1.957 -2.900 1.00 97.56 72 VAL A N 1
ATOM 575 C CA . VAL A 1 72 ? 0.829 -2.781 -2.081 1.00 97.56 72 VAL A CA 1
ATOM 576 C C . VAL A 1 72 ? 1.189 -2.704 -0.595 1.00 97.56 72 VAL A C 1
ATOM 578 O O . VAL A 1 72 ? 0.302 -2.668 0.260 1.00 97.56 72 VAL A O 1
ATOM 581 N N . GLY A 1 73 ? 2.483 -2.650 -0.268 1.00 96.19 73 GLY A N 1
ATOM 582 C CA . GLY A 1 73 ? 2.964 -2.667 1.112 1.00 96.19 73 GLY A CA 1
ATOM 583 C C . GLY A 1 73 ? 2.440 -1.498 1.946 1.00 96.19 73 GLY A C 1
ATOM 584 O O . GLY A 1 73 ? 1.877 -1.703 3.022 1.00 96.19 73 GLY A O 1
ATOM 585 N N . LEU A 1 74 ? 2.552 -0.273 1.432 1.00 95.12 74 LEU A N 1
ATOM 586 C CA . LEU A 1 74 ? 2.169 0.934 2.167 1.00 95.12 74 LEU A CA 1
ATOM 587 C C . LEU A 1 74 ? 0.668 1.003 2.540 1.00 95.12 74 LEU A C 1
ATOM 589 O O . LEU A 1 74 ? 0.366 1.197 3.721 1.00 95.12 74 LEU A O 1
ATOM 593 N N . PRO A 1 75 ? -0.299 0.826 1.615 1.00 95.56 75 PRO A N 1
ATOM 594 C CA . PRO A 1 75 ? -1.714 0.820 1.975 1.00 95.56 75 PRO A CA 1
ATOM 595 C C . PRO A 1 75 ? -2.097 -0.378 2.853 1.00 95.56 75 PRO A C 1
ATOM 597 O O . PRO A 1 75 ? -3.044 -0.250 3.622 1.00 95.56 75 PRO A O 1
ATOM 600 N N . SER A 1 76 ? -1.367 -1.502 2.802 1.00 95.88 76 SER A N 1
ATOM 601 C CA . SER A 1 76 ? -1.566 -2.629 3.728 1.00 95.88 76 SER A CA 1
ATOM 602 C C . SER A 1 76 ? -1.249 -2.238 5.175 1.00 95.88 76 SER A C 1
ATOM 604 O O . SER A 1 76 ? -2.036 -2.528 6.075 1.00 95.88 76 SER A O 1
ATOM 606 N N . VAL A 1 77 ? -0.144 -1.515 5.401 1.00 95.19 77 VAL A N 1
ATOM 607 C CA . VAL A 1 77 ? 0.222 -0.991 6.732 1.00 95.19 77 VAL A CA 1
ATOM 608 C C . VAL A 1 77 ? -0.788 0.047 7.225 1.00 95.19 77 VAL A C 1
ATOM 610 O O . VAL A 1 77 ? -1.127 0.085 8.403 1.00 95.19 77 VAL A O 1
ATOM 613 N N . LEU A 1 78 ? -1.305 0.902 6.345 1.00 92.88 78 LEU A N 1
ATOM 614 C CA . LEU A 1 78 ? -2.333 1.862 6.754 1.00 92.88 78 LEU A CA 1
ATOM 615 C C . LEU A 1 78 ? -3.659 1.161 7.075 1.00 92.88 78 LEU A C 1
ATOM 617 O O . LEU A 1 78 ? -4.286 1.460 8.090 1.00 92.88 78 LEU A O 1
ATOM 621 N N . LEU A 1 79 ? -4.063 0.191 6.252 1.00 92.00 79 LEU A N 1
ATOM 622 C CA . LEU A 1 79 ? -5.280 -0.583 6.473 1.00 92.00 79 LEU A CA 1
ATOM 623 C C . LEU A 1 79 ? -5.200 -1.397 7.771 1.00 92.00 79 LEU A C 1
ATOM 625 O O . LEU A 1 79 ? -6.201 -1.492 8.478 1.00 92.00 79 LEU A O 1
ATOM 629 N N . SER A 1 80 ? -4.023 -1.922 8.136 1.00 92.50 80 SER A N 1
ATOM 630 C CA . S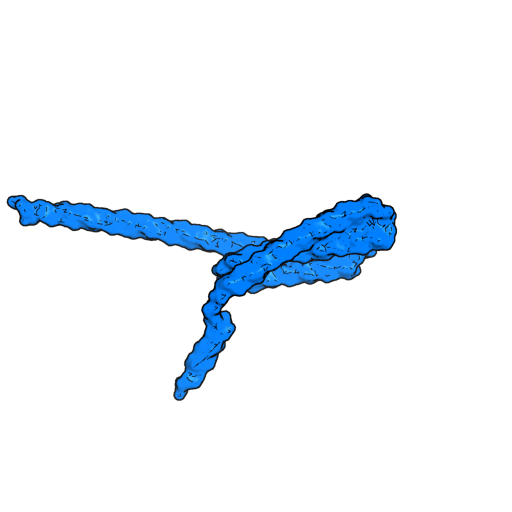ER A 1 80 ? -3.858 -2.654 9.394 1.00 92.50 80 SER A CA 1
ATOM 631 C C . SER A 1 80 ? -4.203 -1.809 10.613 1.00 92.50 80 SER A C 1
ATOM 633 O O . SER A 1 80 ? -4.836 -2.310 11.535 1.00 92.50 80 SER A O 1
ATOM 635 N N . VAL A 1 81 ? -3.828 -0.524 10.614 1.00 89.25 81 VAL A N 1
ATOM 636 C CA . VAL A 1 81 ? -4.152 0.409 11.705 1.00 89.25 81 VAL A CA 1
ATOM 637 C C . VAL A 1 81 ? -5.663 0.579 11.837 1.00 89.25 81 VAL A C 1
ATOM 639 O O . VAL A 1 81 ? -6.191 0.549 12.945 1.00 89.25 81 VAL A O 1
ATOM 642 N N . VAL A 1 82 ? -6.370 0.704 10.712 1.00 86.75 82 VAL A N 1
ATOM 643 C CA . VAL A 1 82 ? -7.832 0.850 10.705 1.00 86.75 82 VAL A CA 1
ATOM 644 C C . VAL A 1 82 ? -8.538 -0.429 11.162 1.00 86.75 82 VAL A C 1
ATOM 646 O O . VAL A 1 82 ? -9.590 -0.352 11.788 1.00 86.75 82 VAL A O 1
ATOM 649 N N . VAL A 1 83 ? -7.969 -1.601 10.876 1.00 86.19 83 VAL A N 1
ATOM 650 C CA . VAL A 1 83 ? -8.501 -2.890 11.346 1.00 86.19 83 VAL A CA 1
ATOM 651 C C . VAL A 1 83 ? -8.224 -3.102 12.840 1.00 86.19 83 VAL A C 1
ATOM 653 O O . VAL A 1 83 ? -9.105 -3.568 13.557 1.00 86.19 83 VAL A O 1
ATOM 656 N N . LEU A 1 84 ? -7.031 -2.730 13.318 1.00 85.38 84 LEU A N 1
ATOM 657 C CA . LEU A 1 84 ? -6.633 -2.834 14.729 1.00 85.38 84 LEU A CA 1
ATOM 658 C C . LEU A 1 84 ? -7.432 -1.890 15.629 1.00 85.38 84 LEU A C 1
ATOM 660 O O . LEU A 1 84 ? -7.752 -2.235 16.767 1.00 85.38 84 LEU A O 1
ATOM 664 N N . LEU A 1 85 ? -7.736 -0.688 15.141 1.00 77.06 85 LEU A N 1
ATOM 665 C CA . LEU A 1 85 ? -8.561 0.256 15.876 1.00 77.06 85 LEU A CA 1
ATOM 666 C C . LEU A 1 85 ? -10.045 -0.145 15.756 1.00 77.06 85 LEU A C 1
ATOM 668 O O . LEU A 1 85 ? -10.529 -0.418 14.654 1.00 77.06 85 LEU A O 1
ATOM 672 N N . PRO A 1 86 ? -10.820 -0.121 16.857 1.00 69.19 86 PRO A N 1
ATOM 673 C CA . PRO A 1 86 ? -12.266 -0.337 16.834 1.00 69.19 86 PRO A CA 1
ATOM 674 C C . PRO A 1 86 ? -12.996 0.898 16.272 1.00 69.19 86 PRO A C 1
ATOM 676 O O . PRO A 1 86 ? -13.872 1.476 16.908 1.00 69.19 86 PRO A O 1
ATOM 679 N N . VAL A 1 87 ? -12.609 1.335 15.074 1.00 69.88 87 VAL A N 1
ATOM 680 C CA . VAL A 1 87 ? -13.216 2.465 14.371 1.00 69.88 87 VAL A CA 1
ATOM 681 C C . VAL A 1 87 ? -14.596 2.097 13.839 1.00 69.88 87 VAL A C 1
ATOM 683 O O . VAL A 1 87 ? -14.856 0.958 13.442 1.00 69.88 87 VAL A O 1
ATOM 686 N N . GLY A 1 88 ? -15.489 3.087 13.792 1.00 77.00 88 GLY A N 1
ATOM 687 C CA . GLY A 1 88 ? -16.847 2.902 13.287 1.00 77.00 88 GLY A CA 1
ATOM 688 C C . GLY A 1 88 ? -16.890 2.382 11.843 1.00 77.00 88 GLY A C 1
ATOM 689 O O . GLY A 1 88 ? -15.988 2.629 11.038 1.00 77.00 88 GLY A O 1
ATOM 690 N N . PHE A 1 89 ? -17.990 1.709 11.487 1.00 79.12 89 PHE A N 1
ATOM 691 C CA . PHE A 1 89 ? -18.212 1.104 10.164 1.00 79.12 89 PHE A CA 1
ATOM 692 C C . PHE A 1 89 ? -17.916 2.062 8.997 1.00 79.12 89 PHE A C 1
ATOM 694 O O . PHE A 1 89 ? -17.277 1.681 8.021 1.00 79.12 89 PHE A O 1
ATOM 701 N N . LYS A 1 90 ? -18.311 3.336 9.126 1.00 81.19 90 LYS A N 1
ATOM 702 C CA . LYS A 1 90 ? -18.076 4.370 8.105 1.00 81.19 90 LYS A CA 1
ATOM 703 C C . LYS A 1 90 ? -16.585 4.567 7.815 1.00 81.19 90 LYS A C 1
ATOM 705 O O . LYS A 1 90 ? -16.205 4.627 6.652 1.00 81.19 90 LYS A O 1
ATOM 710 N N . THR A 1 91 ? -15.748 4.622 8.850 1.00 84.75 91 THR A N 1
ATOM 711 C CA . THR A 1 91 ? -14.295 4.771 8.696 1.00 84.75 91 THR A CA 1
ATOM 712 C C . THR A 1 91 ? -13.697 3.562 7.985 1.00 84.75 91 THR A C 1
ATOM 714 O O . THR A 1 91 ? -12.916 3.745 7.058 1.00 84.75 91 THR A O 1
ATOM 717 N N . ARG A 1 92 ? -14.124 2.343 8.345 1.00 85.25 92 ARG A N 1
ATOM 718 C CA . ARG A 1 92 ? -13.656 1.098 7.709 1.00 85.25 92 ARG A CA 1
ATOM 719 C C . ARG A 1 92 ? -14.001 1.028 6.219 1.00 85.25 92 ARG A C 1
ATOM 721 O O . ARG A 1 92 ? -13.185 0.597 5.410 1.00 85.25 92 ARG A O 1
ATOM 728 N N . VAL A 1 93 ? -15.204 1.465 5.840 1.00 87.56 93 VAL A N 1
ATOM 729 C CA . VAL A 1 93 ? -15.622 1.506 4.428 1.00 87.56 93 VAL A CA 1
ATOM 730 C C . VAL A 1 93 ? -14.806 2.536 3.647 1.00 87.56 93 VAL A C 1
ATOM 732 O O . VAL A 1 93 ? -14.335 2.236 2.552 1.00 87.56 93 VAL A O 1
ATOM 735 N N . VAL A 1 94 ? -14.599 3.734 4.205 1.00 91.19 94 VAL A N 1
ATOM 736 C CA . VAL A 1 94 ? -13.831 4.798 3.537 1.00 91.19 94 VAL A CA 1
ATOM 737 C C . VAL A 1 94 ? -12.359 4.412 3.387 1.00 91.19 94 VAL A C 1
ATOM 739 O O . VAL A 1 94 ? -11.793 4.592 2.309 1.00 91.19 94 VAL A O 1
ATOM 742 N N . SER A 1 95 ? -11.743 3.833 4.420 1.00 88.81 95 SER A N 1
ATOM 743 C CA . SER A 1 95 ? -10.372 3.329 4.324 1.00 88.81 95 SER A CA 1
ATOM 744 C C . SER A 1 95 ? -10.266 2.196 3.306 1.00 88.81 95 SER A C 1
ATOM 746 O O . SER A 1 95 ? -9.344 2.190 2.500 1.00 88.81 95 SER A O 1
ATOM 748 N N . GLY A 1 96 ? -11.235 1.273 3.284 1.00 91.94 96 GLY A N 1
ATOM 749 C CA . GLY A 1 96 ? -11.292 0.202 2.292 1.00 91.94 96 GLY A CA 1
ATOM 750 C C . GLY A 1 96 ? -11.371 0.746 0.865 1.00 91.94 96 GLY A C 1
ATOM 751 O O . GLY A 1 96 ? -10.624 0.304 -0.004 1.00 91.94 96 GLY A O 1
ATOM 752 N N . ALA A 1 97 ? -12.204 1.765 0.632 1.00 94.19 97 ALA A N 1
ATOM 753 C CA . ALA A 1 97 ? -12.287 2.441 -0.659 1.00 94.19 97 ALA A CA 1
ATOM 754 C C . ALA A 1 97 ? -10.949 3.091 -1.052 1.00 94.19 97 ALA A C 1
ATOM 756 O O . ALA A 1 97 ? -10.487 2.902 -2.175 1.00 94.19 97 ALA A O 1
ATOM 757 N N . GLY A 1 98 ? -10.287 3.792 -0.127 1.00 93.62 98 GLY A N 1
ATOM 758 C CA . GLY A 1 98 ? -8.960 4.364 -0.368 1.00 93.62 98 GLY A CA 1
ATOM 759 C C . GLY A 1 98 ? -7.909 3.303 -0.721 1.00 93.62 98 GLY A C 1
ATOM 760 O O . GLY A 1 98 ? -7.147 3.481 -1.670 1.00 93.62 98 GLY A O 1
ATOM 761 N N . THR A 1 99 ? -7.915 2.157 -0.035 1.00 95.19 99 THR A N 1
ATOM 762 C CA . THR A 1 99 ? -7.031 1.028 -0.357 1.00 95.19 99 THR A CA 1
ATOM 763 C C . THR A 1 99 ? -7.310 0.461 -1.749 1.00 95.19 99 THR A C 1
ATOM 765 O O . THR A 1 99 ? -6.366 0.167 -2.479 1.00 95.19 99 THR A O 1
ATOM 768 N N . LEU A 1 100 ? -8.577 0.355 -2.162 1.00 96.81 100 LEU A N 1
ATOM 769 C CA . LEU A 1 100 ? -8.928 -0.083 -3.518 1.00 96.81 100 LEU A CA 1
ATOM 770 C C . LEU A 1 100 ? -8.387 0.869 -4.591 1.00 96.81 100 LEU A C 1
ATOM 772 O O . LEU A 1 100 ? -7.911 0.401 -5.622 1.00 96.81 100 LEU A O 1
ATOM 776 N N . PHE A 1 101 ? -8.384 2.181 -4.340 1.00 96.62 101 PHE A N 1
ATOM 777 C CA . PHE A 1 101 ? -7.732 3.149 -5.230 1.00 96.62 101 PHE A CA 1
ATOM 778 C C . PHE A 1 101 ? -6.219 2.909 -5.336 1.00 96.62 101 PHE A C 1
ATOM 780 O O . PHE A 1 101 ? -5.670 2.951 -6.437 1.00 96.62 101 PHE A O 1
ATOM 787 N N . CYS A 1 102 ? -5.543 2.590 -4.229 1.00 96.94 102 CYS A N 1
ATOM 788 C CA . CYS A 1 102 ? -4.121 2.239 -4.263 1.00 96.94 102 CYS A CA 1
ATOM 789 C C . CYS A 1 102 ? -3.856 0.962 -5.080 1.00 96.94 102 CYS A C 1
ATOM 791 O O . CYS A 1 102 ? -2.897 0.905 -5.854 1.00 96.94 102 CYS A O 1
ATOM 793 N N . LEU A 1 103 ? -4.721 -0.050 -4.959 1.00 97.38 103 LEU A N 1
ATOM 794 C CA . LEU A 1 103 ? -4.621 -1.275 -5.758 1.00 97.38 103 LEU A CA 1
ATOM 795 C C . LEU A 1 103 ? -4.904 -1.013 -7.241 1.00 97.38 103 LEU A C 1
ATOM 797 O O . LEU A 1 103 ? -4.177 -1.516 -8.092 1.00 97.38 103 LEU A O 1
ATOM 801 N N . ALA A 1 104 ? -5.889 -0.172 -7.564 1.00 97.44 104 ALA A N 1
ATOM 802 C CA . ALA A 1 104 ? -6.151 0.246 -8.938 1.00 97.44 104 ALA A CA 1
ATOM 803 C C . ALA A 1 104 ? -4.931 0.950 -9.553 1.00 97.44 104 ALA A C 1
ATOM 805 O O . ALA A 1 104 ? -4.546 0.645 -10.677 1.00 97.44 104 ALA A O 1
ATOM 806 N N . ALA A 1 105 ? -4.262 1.824 -8.797 1.00 96.44 105 ALA A N 1
ATOM 807 C CA . ALA A 1 105 ? -3.014 2.435 -9.242 1.00 96.44 105 ALA A CA 1
ATOM 808 C C . ALA A 1 105 ? -1.882 1.415 -9.438 1.00 96.44 105 ALA A C 1
ATOM 810 O O . ALA A 1 105 ? -1.061 1.586 -10.330 1.00 96.44 105 ALA A O 1
ATOM 811 N N . THR A 1 106 ? -1.851 0.340 -8.647 1.00 97.00 106 THR A N 1
ATOM 812 C CA . THR A 1 106 ? -0.882 -0.754 -8.825 1.00 97.00 106 THR A CA 1
ATOM 813 C C . THR A 1 106 ? -1.125 -1.512 -10.133 1.00 97.00 106 THR A C 1
ATOM 815 O O . THR A 1 106 ? -0.174 -1.896 -10.801 1.00 97.00 106 THR A O 1
ATOM 818 N N . ILE A 1 107 ? -2.385 -1.697 -10.535 1.00 96.88 107 ILE A N 1
ATOM 819 C CA . ILE A 1 107 ? -2.725 -2.305 -11.831 1.00 96.88 107 ILE A CA 1
ATOM 820 C C . ILE A 1 107 ? -2.278 -1.384 -12.973 1.00 96.88 107 ILE A C 1
ATOM 822 O O . ILE A 1 107 ? -1.572 -1.820 -13.874 1.00 96.88 107 ILE A O 1
ATOM 826 N N . ILE A 1 108 ? -2.597 -0.089 -12.875 1.00 94.62 108 ILE A N 1
ATOM 827 C CA . ILE A 1 108 ? -2.166 0.922 -13.853 1.00 94.62 108 ILE A CA 1
ATOM 828 C C . ILE A 1 108 ? -0.634 0.946 -13.977 1.00 94.62 108 ILE A C 1
ATOM 830 O O . ILE A 1 108 ? -0.109 1.045 -15.082 1.00 94.62 108 ILE A O 1
ATOM 834 N N . LEU A 1 109 ? 0.087 0.841 -12.856 1.00 95.50 109 LEU A N 1
ATOM 835 C CA . LEU A 1 109 ? 1.547 0.769 -12.835 1.00 95.50 109 LEU A CA 1
ATOM 836 C C . LEU A 1 109 ? 2.062 -0.386 -13.704 1.00 95.50 109 LEU A C 1
ATOM 838 O O . LEU A 1 109 ? 2.968 -0.157 -14.497 1.00 95.50 109 LEU A O 1
ATOM 842 N N . VAL A 1 110 ? 1.495 -1.587 -13.566 1.00 95.69 110 VAL A N 1
ATOM 843 C CA . VAL A 1 110 ? 1.898 -2.772 -14.346 1.00 95.69 110 VAL A CA 1
ATOM 844 C C . VAL A 1 110 ? 1.613 -2.582 -15.837 1.00 95.69 110 VAL A C 1
ATOM 846 O O . VAL A 1 110 ? 2.436 -2.946 -16.667 1.00 95.69 110 VAL A O 1
ATOM 849 N N . ASP A 1 111 ? 0.491 -1.952 -16.189 1.00 93.56 111 ASP A N 1
ATOM 850 C CA . ASP A 1 111 ? 0.131 -1.715 -17.594 1.00 93.56 111 ASP A CA 1
ATOM 851 C C . ASP A 1 111 ? 1.028 -0.663 -18.273 1.00 93.56 111 ASP A C 1
ATOM 853 O O . ASP A 1 111 ? 1.260 -0.697 -19.483 1.00 93.56 111 ASP A O 1
ATOM 857 N N . VAL A 1 112 ? 1.508 0.312 -17.500 1.00 92.69 112 VAL A N 1
ATOM 858 C CA . VAL A 1 112 ? 2.241 1.478 -18.008 1.00 92.69 112 VAL A CA 1
ATOM 859 C C . VAL A 1 112 ? 3.758 1.283 -17.937 1.00 92.69 112 VAL A C 1
ATOM 861 O O . VAL A 1 112 ? 4.497 1.805 -18.778 1.00 92.69 112 VAL A O 1
ATOM 864 N N . PHE A 1 113 ? 4.261 0.589 -16.921 1.00 91.06 113 PHE A N 1
ATOM 865 C CA . PHE A 1 113 ? 5.691 0.422 -16.690 1.00 91.06 113 PHE A CA 1
ATOM 866 C C . PHE A 1 113 ? 6.257 -0.741 -17.528 1.00 91.06 113 PHE A C 1
ATOM 868 O O . PHE A 1 113 ? 5.603 -1.765 -17.667 1.00 91.06 113 PHE A O 1
ATOM 875 N N . PRO A 1 114 ? 7.480 -0.639 -18.083 1.00 90.81 114 PRO A N 1
ATOM 876 C CA . PRO A 1 114 ? 8.361 0.532 -18.102 1.00 90.81 114 PRO A CA 1
ATOM 877 C C . PRO A 1 114 ? 8.097 1.495 -19.274 1.00 90.81 114 PRO A C 1
ATOM 879 O O . PRO A 1 114 ? 8.531 2.645 -19.231 1.00 90.81 114 PRO A O 1
ATOM 882 N N . TYR A 1 115 ? 7.416 1.045 -20.329 1.00 87.94 115 TYR A N 1
ATOM 883 C CA . TYR A 1 115 ? 7.470 1.686 -21.648 1.00 87.94 115 TYR A CA 1
ATOM 884 C C . TYR A 1 115 ? 6.653 2.976 -21.780 1.00 87.94 115 TYR A C 1
ATOM 886 O O . TYR A 1 115 ? 7.064 3.875 -22.506 1.00 87.94 115 TYR A O 1
ATOM 894 N N . ALA A 1 116 ? 5.527 3.092 -21.079 1.00 87.94 116 ALA A N 1
ATOM 895 C CA . ALA A 1 116 ? 4.654 4.268 -21.111 1.00 87.94 116 ALA A CA 1
ATOM 896 C C . ALA A 1 116 ? 4.820 5.172 -19.872 1.00 87.94 116 ALA A C 1
ATOM 898 O O . ALA A 1 116 ? 4.079 6.144 -19.698 1.00 87.94 116 ALA A O 1
ATOM 899 N N . TRP A 1 117 ? 5.797 4.871 -19.005 1.00 87.50 117 TRP A N 1
ATOM 900 C CA . TRP A 1 117 ? 6.022 5.563 -17.732 1.00 87.50 117 TRP A CA 1
ATOM 901 C C . TRP A 1 117 ? 6.260 7.069 -17.904 1.00 87.50 117 TRP A C 1
ATOM 903 O O . TRP A 1 117 ? 5.604 7.888 -17.253 1.00 87.50 117 TRP A O 1
ATOM 913 N N . THR A 1 118 ? 7.148 7.438 -18.827 1.00 82.06 118 THR A N 1
ATOM 914 C CA . THR A 1 118 ? 7.438 8.832 -19.176 1.00 82.06 118 THR A CA 1
ATOM 915 C C . THR A 1 118 ? 7.336 8.976 -20.685 1.00 82.06 118 THR A C 1
ATOM 917 O O . THR A 1 118 ? 8.235 8.549 -21.404 1.00 82.06 118 THR A O 1
ATOM 920 N N . THR A 1 119 ? 6.248 9.577 -21.161 1.00 74.38 119 THR A N 1
ATOM 921 C CA . THR A 1 119 ? 6.023 9.789 -22.596 1.00 74.38 119 THR A CA 1
ATOM 922 C C . THR A 1 119 ? 5.866 11.280 -22.862 1.00 74.38 119 THR A C 1
ATOM 924 O O . THR A 1 119 ? 5.163 11.971 -22.135 1.00 74.38 119 THR A O 1
ATOM 927 N N . SER A 1 120 ? 6.525 11.797 -23.899 1.00 63.09 120 SER A N 1
ATOM 928 C CA . SER A 1 120 ? 6.458 13.222 -24.260 1.00 63.09 120 SER A CA 1
ATOM 929 C C . SER A 1 120 ? 5.153 13.615 -24.968 1.00 63.09 120 SER A C 1
ATOM 931 O O . SER A 1 120 ? 4.842 14.800 -25.053 1.00 63.09 120 SER A O 1
ATOM 933 N N . GLU A 1 121 ? 4.382 12.637 -25.448 1.00 58.16 121 GLU A N 1
ATOM 934 C CA . GLU A 1 121 ? 3.104 12.817 -26.140 1.00 58.16 121 GLU A CA 1
ATOM 935 C C . GLU A 1 121 ? 1.975 12.085 -25.386 1.00 58.16 121 GLU A C 1
ATOM 937 O O . GLU A 1 121 ? 2.102 10.907 -25.057 1.00 58.16 121 GLU A O 1
ATOM 942 N N . GLY A 1 122 ? 0.859 12.776 -25.111 1.00 66.00 122 GLY A N 1
ATOM 943 C CA . GLY A 1 122 ? -0.330 12.207 -24.451 1.00 66.00 122 GLY A CA 1
ATOM 944 C C . GLY A 1 122 ? -0.389 12.366 -22.921 1.00 66.00 122 GLY A C 1
ATOM 945 O O . GLY A 1 122 ? 0.318 13.179 -22.325 1.00 66.00 122 GLY A O 1
ATOM 946 N N . ILE A 1 123 ? -1.295 11.617 -22.273 1.00 65.50 123 ILE A N 1
ATOM 947 C CA . ILE A 1 123 ? -1.400 11.568 -20.804 1.00 65.50 123 ILE A CA 1
ATOM 948 C C . ILE A 1 123 ? -0.199 10.787 -20.265 1.00 65.50 123 ILE A C 1
ATOM 950 O O . ILE A 1 123 ? -0.041 9.602 -20.547 1.00 65.50 123 ILE A O 1
ATOM 954 N N . ASN A 1 124 ? 0.629 11.453 -19.463 1.00 86.44 124 ASN A N 1
ATOM 955 C CA . ASN A 1 124 ? 1.785 10.843 -18.815 1.00 86.44 124 ASN A CA 1
ATOM 956 C C . ASN A 1 124 ? 1.348 9.696 -17.891 1.00 86.44 124 ASN A C 1
ATOM 958 O O . ASN A 1 124 ? 0.679 9.931 -16.881 1.00 86.44 124 ASN A O 1
ATOM 962 N N . GLY A 1 125 ? 1.762 8.469 -18.212 1.00 87.69 125 GLY A N 1
ATOM 963 C CA . GLY A 1 125 ? 1.388 7.279 -17.452 1.00 87.69 125 GLY A CA 1
ATOM 964 C C . GLY A 1 125 ? 1.843 7.331 -15.989 1.00 87.69 125 GLY A C 1
ATOM 965 O O . GLY A 1 125 ? 1.076 6.975 -15.094 1.00 87.69 125 GLY A O 1
ATOM 966 N N . SER A 1 126 ? 3.037 7.868 -15.719 1.00 90.81 126 SER A N 1
ATOM 967 C CA . SER A 1 126 ? 3.515 8.136 -14.353 1.00 90.81 126 SER A CA 1
ATOM 968 C C . SER A 1 126 ? 2.619 9.114 -13.595 1.00 90.81 126 SER A C 1
ATOM 970 O O . SER A 1 126 ? 2.249 8.836 -12.457 1.00 90.81 126 SER A O 1
ATOM 972 N N . VAL A 1 127 ? 2.219 10.229 -14.219 1.00 91.75 127 VAL A N 1
ATOM 973 C CA . VAL A 1 127 ? 1.320 11.219 -13.601 1.00 91.75 127 VAL A CA 1
ATOM 974 C C . VAL A 1 127 ? -0.008 10.565 -13.243 1.00 91.75 127 VAL A C 1
ATOM 976 O O . VAL A 1 127 ? -0.442 10.671 -12.102 1.00 91.75 127 VAL A O 1
ATOM 979 N N . TRP A 1 128 ? -0.612 9.830 -14.179 1.00 91.00 128 TRP A N 1
ATOM 980 C CA . TRP A 1 128 ? -1.878 9.139 -13.942 1.00 91.00 128 TRP A CA 1
ATOM 981 C C . TRP A 1 128 ? -1.776 8.123 -12.796 1.00 91.00 128 TRP A C 1
ATOM 983 O O . TRP A 1 128 ? -2.567 8.164 -11.854 1.00 91.00 128 TRP A O 1
ATOM 993 N N . THR A 1 129 ? -0.748 7.272 -12.827 1.00 94.69 129 THR A N 1
ATOM 994 C CA . THR A 1 129 ? -0.478 6.265 -11.789 1.00 94.69 129 THR A CA 1
ATOM 995 C C . THR A 1 129 ? -0.318 6.910 -10.411 1.00 94.69 129 THR A C 1
ATOM 997 O O . THR A 1 129 ? -0.979 6.516 -9.449 1.00 94.69 129 THR A O 1
ATOM 1000 N N . ILE A 1 130 ? 0.532 7.937 -10.313 1.00 94.81 130 ILE A N 1
ATOM 1001 C 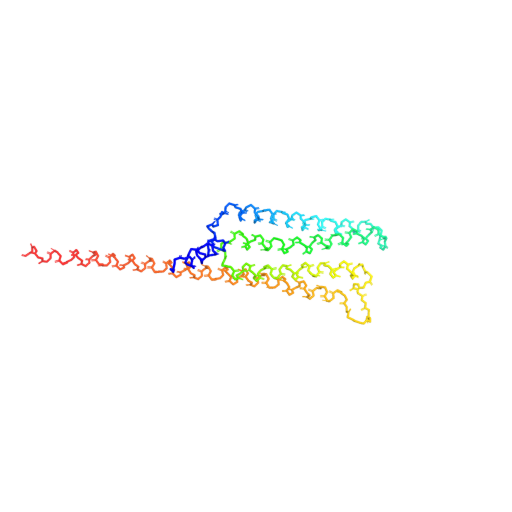CA . ILE A 1 130 ? 0.837 8.625 -9.054 1.00 94.81 130 ILE A CA 1
ATOM 1002 C C . ILE A 1 130 ? -0.389 9.379 -8.536 1.00 94.81 130 ILE A C 1
ATOM 1004 O O . ILE A 1 130 ? -0.644 9.349 -7.335 1.00 94.81 130 ILE A O 1
ATOM 1008 N N . SER A 1 131 ? -1.170 10.025 -9.407 1.00 95.50 131 SER A N 1
ATOM 1009 C CA . SER A 1 131 ? -2.387 10.734 -9.006 1.00 95.50 131 SER A CA 1
ATOM 1010 C C . SER A 1 131 ? -3.419 9.791 -8.394 1.00 95.50 131 SER A C 1
ATOM 1012 O O . SER A 1 131 ? -3.883 10.053 -7.287 1.00 95.50 131 SER A O 1
ATOM 1014 N N . VAL A 1 132 ? -3.732 8.670 -9.057 1.00 96.69 132 VAL A N 1
ATOM 1015 C CA . VAL A 1 132 ? -4.696 7.681 -8.538 1.00 96.69 132 VAL A CA 1
ATOM 1016 C C . VAL A 1 132 ? -4.211 7.104 -7.205 1.00 96.69 132 VAL A C 1
ATOM 1018 O O . VAL A 1 132 ? -4.984 7.024 -6.246 1.00 96.69 132 VAL A O 1
ATOM 1021 N N . TYR A 1 133 ? -2.920 6.773 -7.111 1.00 97.38 133 TYR A N 1
ATOM 1022 C CA . TYR A 1 133 ? -2.323 6.249 -5.884 1.00 97.38 133 TYR A CA 1
ATOM 1023 C C . TYR 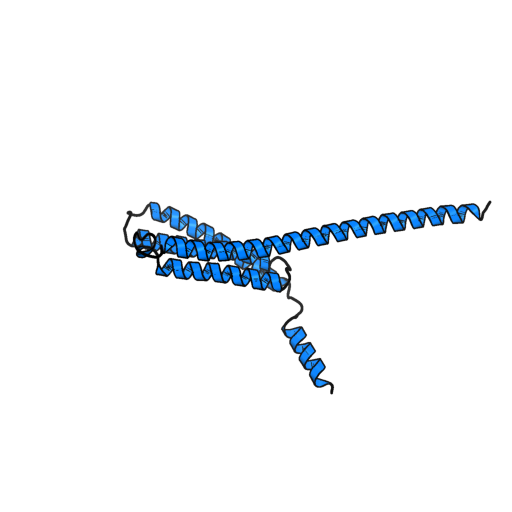A 1 133 ? -2.377 7.260 -4.733 1.00 97.38 133 TYR A C 1
ATOM 1025 O O . TYR A 1 133 ? -2.790 6.927 -3.622 1.00 97.38 133 TYR A O 1
ATOM 1033 N N . ALA A 1 134 ? -2.008 8.515 -4.998 1.00 97.12 134 ALA A N 1
ATOM 1034 C CA . ALA A 1 134 ? -2.032 9.587 -4.012 1.00 97.12 134 ALA A CA 1
ATOM 1035 C C . ALA A 1 134 ? -3.454 9.868 -3.517 1.00 97.12 134 ALA A C 1
ATOM 1037 O O . ALA A 1 134 ? -3.656 10.028 -2.316 1.00 97.12 134 ALA A O 1
ATOM 1038 N N . THR A 1 135 ? -4.453 9.873 -4.405 1.00 97.56 135 THR A N 1
ATOM 1039 C CA . THR A 1 135 ? -5.861 10.013 -4.013 1.00 97.56 135 THR A CA 1
ATOM 1040 C C . THR A 1 135 ? -6.299 8.876 -3.090 1.00 97.56 135 THR A C 1
ATOM 1042 O O . THR A 1 135 ? -6.920 9.141 -2.056 1.00 97.56 135 THR A O 1
ATOM 1045 N N . GLY A 1 136 ? -5.934 7.629 -3.406 1.00 96.56 136 GLY A N 1
ATOM 1046 C CA . GLY A 1 136 ? -6.205 6.483 -2.538 1.00 96.56 136 GLY A CA 1
ATOM 1047 C C . GLY A 1 136 ? -5.566 6.644 -1.160 1.00 96.56 136 GLY A C 1
ATOM 1048 O O . GLY A 1 136 ? -6.262 6.601 -0.145 1.00 96.56 136 GLY A O 1
ATOM 1049 N N . LEU A 1 137 ? -4.265 6.945 -1.118 1.00 96.25 137 LEU A N 1
ATOM 1050 C CA . LEU A 1 137 ? -3.527 7.152 0.129 1.00 96.25 137 LEU A CA 1
ATOM 1051 C C . LEU A 1 137 ? -4.096 8.286 0.979 1.00 96.25 137 LEU A C 1
ATOM 1053 O O . LEU A 1 137 ? -4.319 8.093 2.171 1.00 96.25 137 LEU A O 1
ATOM 1057 N N . VAL A 1 138 ? -4.359 9.451 0.384 1.00 97.25 138 VAL A N 1
ATOM 1058 C CA . VAL A 1 138 ? -4.958 10.596 1.085 1.00 97.25 138 VAL A CA 1
ATOM 1059 C C . VAL A 1 138 ? -6.305 10.204 1.678 1.00 97.25 138 VAL A C 1
ATOM 1061 O O . VAL A 1 138 ? -6.578 10.543 2.824 1.00 97.25 138 VAL A O 1
ATOM 1064 N N . THR A 1 139 ? -7.118 9.435 0.951 1.00 95.25 139 THR A N 1
ATOM 1065 C CA . THR A 1 139 ? -8.406 8.941 1.456 1.00 95.25 139 THR A CA 1
ATOM 1066 C C . THR A 1 139 ? -8.223 8.049 2.689 1.00 95.25 139 THR A C 1
ATOM 1068 O O . THR A 1 139 ? -8.889 8.258 3.707 1.00 95.25 139 THR A O 1
ATOM 1071 N N . VAL A 1 140 ? -7.283 7.095 2.649 1.00 93.19 140 VAL A N 1
ATOM 1072 C CA . VAL A 1 140 ? -6.994 6.217 3.797 1.00 93.19 140 VAL A CA 1
ATOM 1073 C C . VAL A 1 140 ? -6.481 7.026 4.990 1.00 93.19 140 VAL A C 1
ATOM 1075 O O . VAL A 1 140 ? -7.007 6.897 6.097 1.00 93.19 140 VAL A O 1
ATOM 1078 N N . VAL A 1 141 ? -5.499 7.901 4.774 1.00 93.31 141 VAL A N 1
ATOM 1079 C CA . VAL A 1 141 ? -4.885 8.713 5.834 1.00 93.31 141 VAL A CA 1
ATOM 1080 C C . VAL A 1 141 ? -5.895 9.681 6.444 1.00 93.31 141 VAL A C 1
ATOM 1082 O O . VAL A 1 141 ? -5.994 9.754 7.665 1.00 93.31 141 VAL A O 1
ATOM 1085 N N . ALA A 1 142 ? -6.692 10.374 5.627 1.00 92.25 142 ALA A N 1
ATOM 1086 C CA . ALA A 1 142 ? -7.719 11.295 6.105 1.00 92.25 142 ALA A CA 1
ATOM 1087 C C . ALA A 1 142 ? -8.787 10.570 6.930 1.00 92.25 142 ALA A C 1
ATOM 1089 O O . ALA A 1 142 ? -9.164 11.052 7.996 1.00 92.25 142 ALA A O 1
ATOM 1090 N N . SER A 1 143 ? -9.239 9.393 6.482 1.00 89.88 143 SER A N 1
ATOM 1091 C CA . SER A 1 143 ? -10.223 8.605 7.234 1.00 89.88 143 SER A CA 1
ATOM 1092 C C . SER A 1 143 ? -9.680 8.141 8.589 1.00 89.88 143 SER A C 1
ATOM 1094 O O . SER A 1 143 ? -10.362 8.265 9.607 1.00 89.88 143 SER A O 1
ATOM 1096 N N . THR A 1 144 ? -8.423 7.694 8.621 1.00 87.69 144 THR A N 1
ATOM 1097 C CA . THR A 1 144 ? -7.741 7.255 9.844 1.00 87.69 144 THR A CA 1
ATOM 1098 C C . THR A 1 144 ? -7.516 8.428 10.796 1.00 87.69 144 THR A C 1
ATOM 1100 O O . THR A 1 144 ? -7.851 8.342 11.974 1.00 87.69 144 THR A O 1
ATOM 1103 N N . GLY A 1 145 ? -7.010 9.555 10.287 1.00 87.12 145 GLY A N 1
ATOM 1104 C CA . GLY A 1 145 ? -6.775 10.769 11.067 1.00 87.12 145 GLY A CA 1
ATOM 1105 C C . GLY A 1 145 ? -8.059 11.336 11.664 1.00 87.12 145 GLY A C 1
ATOM 1106 O O . GLY A 1 145 ? -8.094 11.637 12.853 1.00 87.12 145 GLY A O 1
ATOM 1107 N N . ALA A 1 146 ? -9.140 11.408 10.883 1.00 88.19 146 ALA A N 1
ATOM 1108 C CA . ALA A 1 146 ? -10.439 11.861 11.373 1.00 88.19 146 ALA A CA 1
ATOM 1109 C C . ALA A 1 146 ? -10.975 10.964 12.501 1.00 88.19 146 ALA A C 1
ATOM 1111 O O . ALA A 1 146 ? -11.483 11.471 13.500 1.00 88.19 146 ALA A O 1
ATOM 1112 N N . ALA A 1 147 ? -10.820 9.642 12.375 1.00 85.19 147 ALA A N 1
ATOM 1113 C CA . ALA A 1 147 ? -11.225 8.704 13.417 1.00 85.19 147 ALA A CA 1
ATOM 1114 C C . ALA A 1 147 ? -10.387 8.856 14.694 1.00 85.19 147 ALA A C 1
ATOM 1116 O O . ALA A 1 147 ? -10.946 8.880 15.788 1.00 85.19 147 ALA A O 1
ATOM 1117 N N . LEU A 1 148 ? -9.066 9.014 14.567 1.00 86.25 148 LEU A N 1
ATOM 1118 C CA . LEU A 1 148 ? -8.185 9.262 15.708 1.00 86.25 148 LEU A CA 1
ATOM 1119 C C . LEU A 1 148 ? -8.557 10.561 16.427 1.00 86.25 148 LEU A C 1
ATOM 1121 O O . LEU A 1 148 ? -8.719 10.554 17.642 1.00 86.25 148 LEU A O 1
ATOM 1125 N N . VAL A 1 149 ? -8.747 11.659 15.689 1.00 88.06 149 VAL A N 1
ATOM 1126 C CA . VAL A 1 149 ? -9.140 12.955 16.264 1.00 88.06 149 VAL A CA 1
ATOM 1127 C C . VAL A 1 149 ? -10.475 12.847 16.999 1.00 88.06 149 VAL A C 1
ATOM 1129 O O . VAL A 1 149 ? -10.572 13.312 18.131 1.00 88.06 149 VAL A O 1
ATOM 1132 N N . ALA A 1 150 ? -11.476 12.188 16.410 1.00 86.00 150 ALA A N 1
ATOM 1133 C CA . ALA A 1 150 ? -12.760 11.961 17.071 1.00 86.00 150 ALA A CA 1
ATOM 1134 C C . ALA A 1 150 ? -12.595 11.179 18.388 1.00 86.00 150 ALA A C 1
ATOM 1136 O O . ALA A 1 150 ? -13.110 11.606 19.420 1.00 86.00 150 ALA A O 1
ATOM 1137 N N . HIS A 1 151 ? -11.802 10.102 18.380 1.00 82.56 151 HIS A N 1
ATOM 1138 C CA . HIS A 1 151 ? -11.502 9.326 19.586 1.00 82.56 151 HIS A CA 1
ATOM 1139 C C . HIS A 1 151 ? -10.766 10.139 20.659 1.00 82.56 151 HIS A C 1
ATOM 1141 O O . HIS A 1 151 ? -11.049 9.987 21.847 1.00 82.56 151 HIS A O 1
ATOM 1147 N N . TYR A 1 152 ? -9.827 11.006 20.271 1.00 86.62 152 TYR A N 1
ATOM 1148 C CA . TYR A 1 152 ? -9.129 11.874 21.220 1.00 86.62 152 TYR A CA 1
ATOM 1149 C C . TYR A 1 152 ? -10.066 12.907 21.852 1.00 86.62 152 TYR A C 1
ATOM 1151 O O . TYR A 1 152 ? -9.989 13.125 23.060 1.00 86.62 152 TYR A O 1
ATOM 1159 N N . LEU A 1 153 ? -10.965 13.511 21.068 1.00 89.94 153 LEU A N 1
ATOM 1160 C CA . LEU A 1 153 ? -11.938 14.487 21.566 1.00 89.94 153 LEU A CA 1
ATOM 1161 C C . LEU A 1 153 ? -12.928 13.860 22.555 1.00 89.94 153 LEU A C 1
ATOM 1163 O O . LEU A 1 153 ? -13.177 14.440 23.610 1.00 89.94 153 LEU A O 1
ATOM 1167 N N . GLU A 1 154 ? -13.441 12.666 22.251 1.00 85.81 154 GLU A N 1
ATOM 1168 C CA . GLU A 1 154 ? -14.362 11.924 23.126 1.00 85.81 154 GLU A CA 1
ATOM 1169 C C . GLU A 1 154 ? -13.690 11.514 24.445 1.00 85.81 154 GLU A C 1
ATOM 1171 O O . GLU A 1 154 ? -14.259 11.649 25.531 1.00 85.81 154 GLU A O 1
ATOM 1176 N N . ARG A 1 155 ? -12.422 11.092 24.377 1.00 85.50 155 ARG A N 1
ATOM 1177 C CA . ARG A 1 155 ? -11.645 10.755 25.574 1.00 85.50 155 ARG A CA 1
ATOM 1178 C C . ARG A 1 155 ? -11.347 11.982 26.441 1.00 85.50 155 ARG A C 1
ATOM 1180 O O . ARG A 1 155 ? -11.365 11.870 27.664 1.00 85.50 155 ARG A O 1
ATOM 1187 N N . ALA A 1 156 ? -11.092 13.139 25.830 1.00 88.44 156 ALA A N 1
ATOM 1188 C CA . ALA A 1 156 ? -10.855 14.389 26.551 1.00 88.44 156 ALA A CA 1
ATOM 1189 C C . ALA A 1 156 ? -12.123 14.906 27.255 1.00 88.44 156 ALA A C 1
ATOM 1191 O O . ALA A 1 156 ? -12.053 15.312 28.411 1.00 88.44 156 ALA A O 1
ATOM 1192 N N . THR A 1 157 ? -13.283 14.836 26.594 1.00 86.19 157 THR A N 1
ATOM 1193 C CA . THR A 1 157 ? -14.576 15.244 27.181 1.00 86.19 157 THR A CA 1
ATOM 1194 C C . THR A 1 157 ? -14.993 14.334 28.331 1.00 86.19 157 THR A C 1
ATOM 1196 O O . THR A 1 157 ? -15.284 14.834 29.413 1.00 86.19 157 THR A O 1
ATOM 1199 N N . THR A 1 158 ? -14.904 13.012 28.150 1.00 81.88 158 THR A N 1
ATOM 1200 C CA . THR A 1 158 ? -15.211 12.034 29.214 1.00 81.88 158 THR A CA 1
ATOM 1201 C C . THR A 1 158 ? -14.318 12.232 30.446 1.00 81.88 158 THR A C 1
ATOM 1203 O O . THR A 1 158 ? -14.777 12.134 31.581 1.00 81.88 158 THR A O 1
ATOM 1206 N N . SER A 1 159 ? -13.031 12.540 30.243 1.00 77.56 159 SER A N 1
ATOM 1207 C CA . SER A 1 159 ? -12.104 12.817 31.347 1.00 77.56 159 SER A CA 1
ATOM 1208 C C . SER A 1 159 ? -12.445 14.105 32.102 1.00 77.56 159 SER A C 1
ATOM 1210 O O . SER A 1 159 ? -12.196 14.166 33.302 1.00 77.56 159 SER A O 1
ATOM 1212 N N . SER A 1 160 ? -12.976 15.121 31.413 1.00 75.69 160 SER A N 1
ATOM 1213 C CA . SER A 1 160 ? -13.410 16.382 32.025 1.00 75.69 160 SER A CA 1
ATOM 1214 C C . SER A 1 160 ? -14.672 16.182 32.863 1.00 75.69 160 SER A C 1
ATOM 1216 O O . SER A 1 160 ? -14.704 16.584 34.019 1.00 75.69 160 SER A O 1
ATOM 1218 N N . GLU A 1 161 ? -15.676 15.498 32.311 1.00 76.88 161 GLU A N 1
ATOM 1219 C CA . GLU A 1 161 ? -16.940 15.210 33.001 1.00 76.88 161 GLU A CA 1
ATOM 1220 C C . GLU A 1 161 ? -16.714 14.343 34.248 1.00 76.88 161 GLU A C 1
ATOM 1222 O O . GLU A 1 161 ? -17.281 14.599 35.307 1.00 76.88 161 GLU A O 1
ATOM 1227 N N . SER A 1 162 ? -15.808 13.362 34.165 1.00 73.88 162 SER A N 1
ATOM 1228 C CA . SER A 1 162 ? -15.446 12.538 35.319 1.00 73.88 162 SER A CA 1
ATOM 1229 C C . SER A 1 162 ? -14.699 13.314 36.410 1.00 73.88 162 SER A C 1
ATOM 1231 O O . SER A 1 162 ? -14.786 12.917 37.566 1.00 73.88 162 SER A O 1
ATOM 1233 N N . ALA A 1 163 ? -13.960 14.379 36.078 1.00 73.31 163 ALA A N 1
ATOM 1234 C CA . ALA A 1 163 ? -13.303 15.231 37.073 1.00 73.31 163 ALA A CA 1
ATOM 1235 C C . ALA A 1 163 ? -14.315 16.159 37.769 1.00 73.31 163 ALA A C 1
ATOM 1237 O O . ALA A 1 163 ? -14.296 16.285 38.990 1.00 73.31 163 ALA A O 1
ATOM 1238 N N . GLU A 1 164 ? -15.248 16.729 37.004 1.00 71.75 164 GLU A N 1
ATOM 1239 C CA . GLU A 1 164 ? -16.313 17.609 37.505 1.00 71.75 164 GLU A CA 1
ATOM 1240 C C . GLU A 1 164 ? -17.337 16.845 38.373 1.00 71.75 164 GLU A C 1
ATOM 1242 O O . GLU A 1 164 ? -17.814 17.349 39.392 1.00 71.75 164 GLU A O 1
ATOM 1247 N N . ALA A 1 165 ? -17.615 15.578 38.042 1.00 70.31 165 ALA A N 1
ATOM 1248 C CA . ALA A 1 165 ? -18.426 14.680 38.869 1.00 70.31 165 ALA A CA 1
ATOM 1249 C C . ALA A 1 165 ? -17.769 14.352 40.227 1.00 70.31 165 ALA A C 1
ATOM 1251 O O . ALA A 1 165 ? -18.464 14.198 41.229 1.00 70.31 165 ALA A O 1
ATOM 1252 N N . VAL A 1 166 ? -16.434 14.264 40.281 1.00 70.88 166 VAL A N 1
ATOM 1253 C CA . VAL A 1 166 ? -15.702 14.030 41.536 1.00 70.88 166 VAL A CA 1
ATOM 1254 C C . VAL A 1 166 ? -15.711 15.293 42.399 1.00 70.88 166 VAL A C 1
ATOM 1256 O O . VAL A 1 166 ? -16.099 15.209 43.560 1.00 70.88 166 VAL A O 1
ATOM 1259 N N . GLU A 1 167 ? -15.407 16.463 41.830 1.00 68.94 167 GLU A N 1
ATOM 1260 C CA . GLU A 1 167 ? -15.445 17.747 42.555 1.00 68.94 167 GLU A CA 1
ATOM 1261 C C . GLU A 1 167 ? -16.834 18.064 43.126 1.00 68.94 167 GLU A C 1
ATOM 1263 O O . GLU A 1 167 ? -16.963 18.469 44.283 1.00 68.94 167 GLU A O 1
ATOM 1268 N N . SER A 1 168 ? -17.892 17.846 42.340 1.00 64.81 168 SER A N 1
ATOM 1269 C CA . SER A 1 168 ? -19.268 18.067 42.800 1.00 64.81 168 SER A CA 1
ATOM 1270 C C . SER A 1 168 ? -19.632 17.141 43.962 1.00 64.81 168 SER A C 1
ATOM 1272 O O . SER A 1 168 ? -20.142 17.626 44.975 1.00 64.81 168 SER A O 1
ATOM 1274 N N . SER A 1 169 ? -19.283 15.853 43.877 1.00 65.75 169 SER A N 1
ATOM 1275 C CA . SER A 1 169 ? -19.514 14.885 44.959 1.00 65.75 169 SER A CA 1
ATOM 1276 C C . SER A 1 169 ? -18.717 15.187 46.239 1.00 65.75 169 SER A C 1
ATOM 1278 O O . SER A 1 169 ? -19.213 14.970 47.346 1.00 65.75 169 SER A O 1
ATOM 1280 N N . GLU A 1 170 ? -17.511 15.745 46.110 1.00 62.19 170 GLU A N 1
ATOM 1281 C CA . GLU A 1 170 ? -16.670 16.148 47.242 1.00 62.19 170 GLU A CA 1
ATOM 1282 C C . GLU A 1 170 ? -17.220 17.417 47.916 1.00 62.19 170 GLU A C 1
ATOM 1284 O O . GLU A 1 170 ? -17.297 17.483 49.145 1.00 62.19 170 GLU A O 1
ATOM 1289 N N . SER A 1 171 ? -17.722 18.376 47.127 1.00 58.78 171 SER A N 1
ATOM 1290 C CA . SER A 1 171 ? -18.395 19.572 47.648 1.00 58.78 171 SER A CA 1
ATOM 1291 C C . SER A 1 171 ? -19.708 19.245 48.367 1.00 58.78 171 SER A C 1
ATOM 1293 O O . SER A 1 171 ? -20.015 19.835 49.404 1.00 58.78 171 SER A O 1
ATOM 1295 N N . GLU A 1 172 ? -20.465 18.266 47.862 1.00 58.84 172 GLU A N 1
ATOM 1296 C CA . GLU A 1 172 ? -21.724 17.830 48.460 1.00 58.84 172 GLU A CA 1
ATOM 1297 C C . GLU A 1 172 ? -21.453 17.123 49.799 1.00 58.84 172 GLU A C 1
ATOM 1299 O O . GLU A 1 172 ? -22.060 17.475 50.809 1.00 58.84 172 GLU A O 1
ATOM 1304 N N . SER A 1 173 ? -20.437 16.254 49.858 1.00 57.22 173 SER A N 1
ATOM 1305 C CA . SER A 1 173 ? -19.930 15.641 51.097 1.00 57.22 173 SER A CA 1
ATOM 1306 C C . SER A 1 173 ? -19.459 16.674 52.135 1.00 57.22 173 SER A C 1
ATOM 1308 O O . SER A 1 173 ? -19.768 16.556 53.324 1.00 57.22 173 SER A O 1
ATOM 1310 N N . GLU A 1 174 ? -18.728 17.714 51.719 1.00 56.84 174 GLU A N 1
ATOM 1311 C CA . GLU A 1 174 ? -18.268 18.770 52.632 1.00 56.84 174 GLU A CA 1
ATOM 1312 C C . GLU A 1 174 ? -19.417 19.685 53.104 1.00 56.84 174 GLU A C 1
ATOM 1314 O O . GLU A 1 174 ? -19.389 20.197 54.227 1.00 56.84 174 GLU A O 1
ATOM 1319 N N . SER A 1 175 ? -20.453 19.866 52.276 1.00 53.25 175 SER A N 1
ATOM 1320 C CA . SER A 1 175 ? -21.650 20.641 52.622 1.00 53.25 175 SER A CA 1
ATOM 1321 C C . SER A 1 175 ? -22.577 19.913 53.603 1.00 53.25 175 SER A C 1
ATOM 1323 O O . SER A 1 175 ? -23.100 20.547 54.519 1.00 53.25 175 SER A O 1
ATOM 1325 N N . VAL A 1 176 ? -22.714 18.585 53.483 1.00 55.41 176 VAL A N 1
ATOM 1326 C CA . VAL A 1 176 ? -23.469 17.748 54.434 1.00 55.41 176 VAL A CA 1
ATOM 1327 C C . VAL A 1 176 ? -22.766 17.730 55.800 1.00 55.41 176 VAL A C 1
ATOM 1329 O O . VAL A 1 176 ? -23.410 17.916 56.827 1.00 55.41 176 VAL A O 1
ATOM 1332 N N . SER A 1 177 ? -21.428 17.657 55.816 1.00 56.50 177 SER A N 1
ATOM 1333 C CA . SER A 1 177 ? -20.613 17.696 57.042 1.00 56.50 177 SER A CA 1
ATOM 1334 C C . SER A 1 177 ? -20.776 18.985 57.866 1.00 56.50 177 SER A C 1
ATOM 1336 O O . SER A 1 177 ? -20.814 18.931 59.092 1.00 56.50 177 SER A O 1
ATOM 1338 N N . LYS A 1 178 ? -20.917 20.157 57.228 1.00 53.88 178 LYS A N 1
ATOM 1339 C CA . LYS A 1 178 ? -21.137 21.427 57.953 1.00 53.88 178 LYS A CA 1
ATOM 1340 C C . LYS A 1 178 ? -22.584 21.615 58.425 1.00 53.88 178 LYS A C 1
ATOM 1342 O O . LYS A 1 178 ? -22.793 22.322 59.405 1.00 53.88 178 LYS A O 1
ATOM 1347 N N . ALA A 1 179 ? -23.562 20.992 57.765 1.00 55.34 179 ALA A N 1
ATOM 1348 C CA . ALA A 1 179 ? -24.972 21.076 58.151 1.00 55.34 179 ALA A CA 1
ATOM 1349 C C . ALA A 1 179 ? -25.317 20.193 59.367 1.00 55.34 179 ALA A C 1
ATOM 1351 O O . ALA A 1 179 ? -26.126 20.608 60.192 1.00 55.34 179 ALA A O 1
ATOM 1352 N N . ASP A 1 180 ? -24.674 19.028 59.517 1.00 55.91 180 ASP A N 1
ATOM 1353 C CA . ASP A 1 180 ? -24.890 18.129 60.666 1.00 55.91 180 ASP A CA 1
ATOM 1354 C C . ASP A 1 180 ? -24.180 18.596 61.958 1.00 55.91 180 ASP A C 1
ATOM 1356 O O . ASP A 1 180 ? -24.539 18.172 63.055 1.00 55.91 180 ASP A O 1
ATOM 1360 N N . VAL A 1 181 ? -23.187 19.491 61.865 1.00 57.12 181 VAL A N 1
ATOM 1361 C CA . VAL A 1 181 ? -22.456 20.022 63.039 1.00 57.12 181 VAL A CA 1
ATOM 1362 C C . VAL A 1 181 ? -23.231 21.134 63.763 1.00 57.12 181 VAL A C 1
ATOM 1364 O O . VAL A 1 181 ? -23.083 21.285 64.974 1.00 57.12 181 VAL A O 1
ATOM 1367 N N . ASP A 1 182 ? -24.096 21.877 63.066 1.00 57.28 182 ASP A N 1
ATOM 1368 C CA . ASP A 1 182 ? -24.876 22.986 63.648 1.00 57.28 182 ASP A CA 1
ATOM 1369 C C . ASP A 1 182 ? -26.160 22.527 64.371 1.00 57.28 182 ASP A C 1
ATOM 1371 O O . ASP A 1 182 ? -26.800 23.329 65.049 1.00 57.28 182 ASP A O 1
ATOM 1375 N N . SER A 1 183 ? -26.553 21.250 64.263 1.00 57.38 183 SER A N 1
ATOM 1376 C CA . SER A 1 183 ? -27.720 20.703 64.979 1.00 57.38 183 SER A CA 1
ATOM 1377 C C . SER A 1 183 ? -27.417 20.137 66.372 1.00 57.38 183 SER A C 1
ATOM 1379 O O . SER A 1 183 ? -28.353 19.742 67.065 1.00 57.38 183 SER A O 1
ATOM 1381 N N . ASP A 1 184 ? -26.143 20.104 66.779 1.00 56.69 184 ASP A N 1
ATOM 1382 C CA . ASP A 1 184 ? -25.673 19.509 68.044 1.00 56.69 184 ASP A CA 1
ATOM 1383 C C . ASP A 1 184 ? -25.038 20.533 69.024 1.00 56.69 184 ASP A C 1
ATOM 1385 O O . ASP A 1 184 ? -24.456 20.139 70.039 1.00 56.69 184 ASP A O 1
ATOM 1389 N N . ILE A 1 185 ? -25.169 21.844 68.759 1.00 52.06 185 ILE A N 1
ATOM 1390 C CA . ILE A 1 185 ? -24.836 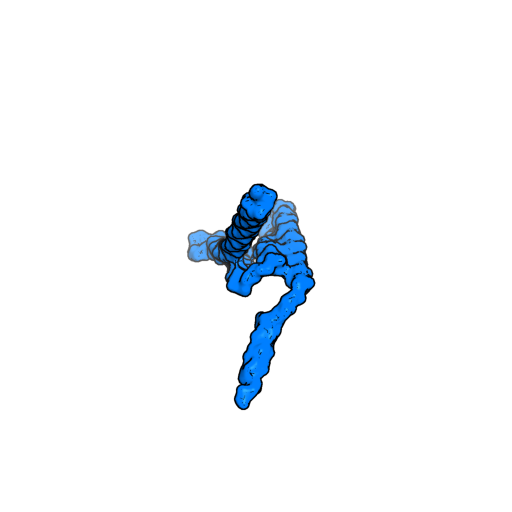22.952 69.689 1.00 52.06 185 ILE A CA 1
ATOM 1391 C C . ILE A 1 185 ? -26.121 23.606 70.205 1.00 52.06 185 ILE A C 1
ATOM 1393 O O . ILE A 1 185 ? -26.186 23.873 71.430 1.00 52.06 185 ILE A O 1
#

pLDDT: mean 82.99, std 15.19, range [43.41, 98.25]

Secondary structure (DSSP, 8-state):
--HHHHHHHHHHHHHSPPP-HHHHHHHHHHHHHHHHHHHHHHHHHHHHHTTSPTT-HHHHHHHHHHHHHHHHHHHHHHHHHHHHTT--HHHHHHHHHHHHHHHHHHHHHHHHTTTTSS-SSSS-HHHHHHHHHHHHHHHHHHHHHHHHHHHHHHHHHHHHHHHHHHHHHHHHHHHHHHHHHTT--